Protein AF-A0A9Q9F1W9-F1 (afdb_monomer_lite)

pLDDT: mean 87.45, std 9.89, range [41.84, 97.69]

Structure (mmCIF, N/CA/C/O backbone):
data_AF-A0A9Q9F1W9-F1
#
_entry.id   AF-A0A9Q9F1W9-F1
#
loop_
_atom_site.group_PDB
_atom_site.id
_atom_site.type_symbol
_atom_site.label_atom_id
_atom_site.label_alt_id
_atom_site.label_comp_id
_atom_site.label_asym_id
_atom_site.label_entity_id
_atom_site.label_seq_id
_atom_site.pdbx_PDB_ins_code
_atom_site.Cartn_x
_atom_site.Cartn_y
_atom_site.Cartn_z
_atom_site.occupancy
_atom_site.B_iso_or_equiv
_atom_site.auth_seq_id
_atom_site.auth_comp_id
_atom_site.auth_asym_id
_atom_site.auth_atom_id
_atom_site.pdbx_PDB_model_num
ATOM 1 N N . MET A 1 1 ? -22.720 -11.504 -2.996 1.00 41.84 1 MET A N 1
ATOM 2 C CA . MET A 1 1 ? -22.151 -10.804 -4.164 1.00 41.84 1 MET A CA 1
ATOM 3 C C . MET A 1 1 ? -20.755 -10.350 -3.766 1.00 41.84 1 MET A C 1
ATOM 5 O O . MET A 1 1 ? -20.638 -9.510 -2.889 1.00 41.84 1 MET A O 1
ATOM 9 N N . ILE A 1 2 ? -19.710 -10.974 -4.303 1.00 46.78 2 ILE A N 1
ATOM 10 C CA . ILE A 1 2 ? -18.303 -10.770 -3.903 1.00 46.78 2 ILE A CA 1
ATOM 11 C C . ILE A 1 2 ? -17.658 -9.575 -4.656 1.00 46.78 2 ILE A C 1
ATOM 13 O O . ILE A 1 2 ? -16.457 -9.377 -4.657 1.00 46.78 2 ILE A O 1
ATOM 17 N N . HIS A 1 3 ? -18.490 -8.703 -5.235 1.00 52.44 3 HIS A N 1
ATOM 18 C CA . HIS A 1 3 ? -18.078 -7.570 -6.077 1.00 52.44 3 HIS A CA 1
ATOM 19 C C . HIS A 1 3 ? -18.503 -6.200 -5.511 1.00 52.44 3 HIS A C 1
ATOM 21 O O . HIS A 1 3 ? -18.683 -5.252 -6.262 1.00 52.44 3 HIS A O 1
ATOM 27 N N . GLN A 1 4 ? -18.735 -6.088 -4.197 1.00 61.81 4 GLN A N 1
ATOM 28 C CA . GLN A 1 4 ? -19.208 -4.844 -3.553 1.00 61.81 4 GLN A CA 1
ATOM 29 C C . GLN A 1 4 ? -18.162 -4.178 -2.647 1.00 61.81 4 GLN A C 1
ATOM 31 O O . GLN A 1 4 ? -18.499 -3.324 -1.826 1.00 61.81 4 GLN A O 1
ATOM 36 N N . PHE A 1 5 ? -16.896 -4.582 -2.731 1.00 80.81 5 PHE A N 1
ATOM 37 C CA . PHE A 1 5 ? -15.847 -3.894 -1.992 1.00 80.81 5 PHE A CA 1
ATOM 38 C C . PHE A 1 5 ? -15.370 -2.676 -2.772 1.00 80.81 5 PHE A C 1
ATOM 40 O O . PHE A 1 5 ? -14.563 -2.787 -3.686 1.00 80.81 5 PHE A O 1
ATOM 47 N N . ASP A 1 6 ? -15.880 -1.512 -2.386 1.00 87.69 6 ASP A N 1
ATOM 48 C CA . ASP A 1 6 ? -15.376 -0.238 -2.873 1.00 87.69 6 ASP A CA 1
ATOM 49 C C . ASP A 1 6 ? -14.127 0.159 -2.075 1.00 87.69 6 ASP A C 1
ATOM 51 O O . ASP A 1 6 ? -14.206 0.752 -0.990 1.00 87.69 6 ASP A O 1
ATOM 55 N N . GLY A 1 7 ? -12.964 -0.239 -2.594 1.00 90.62 7 GLY A N 1
ATOM 56 C CA . GLY A 1 7 ? -11.677 0.036 -1.965 1.00 90.62 7 GLY A CA 1
ATOM 57 C C . GLY A 1 7 ? -11.395 1.537 -1.839 1.00 90.62 7 GLY A C 1
ATOM 58 O O . GLY A 1 7 ? -10.948 1.994 -0.789 1.00 90.62 7 GLY A O 1
ATOM 59 N N . TYR A 1 8 ? -11.716 2.330 -2.863 1.00 91.75 8 TYR A N 1
ATOM 60 C CA . TYR A 1 8 ? -11.424 3.765 -2.875 1.00 91.75 8 TYR A CA 1
ATOM 61 C C . TYR A 1 8 ? -12.258 4.546 -1.856 1.00 91.75 8 TYR A C 1
ATOM 63 O O . TYR A 1 8 ? -11.710 5.373 -1.116 1.00 91.75 8 TYR A O 1
ATOM 71 N N . ASN A 1 9 ? -13.563 4.270 -1.773 1.00 93.56 9 ASN A N 1
ATOM 72 C CA . ASN A 1 9 ? -14.429 4.923 -0.793 1.00 93.56 9 ASN A CA 1
ATOM 73 C C . ASN A 1 9 ? -14.064 4.505 0.635 1.00 93.56 9 ASN A C 1
ATOM 75 O O . ASN A 1 9 ? -13.871 5.373 1.486 1.00 93.56 9 ASN A O 1
ATOM 79 N N . THR A 1 10 ? -13.850 3.207 0.880 1.00 94.50 10 THR A N 1
ATOM 80 C CA . THR A 1 10 ? -13.462 2.715 2.216 1.00 94.50 10 THR A CA 1
ATOM 81 C C . THR A 1 10 ? -12.144 3.345 2.681 1.00 94.50 10 THR A C 1
ATOM 83 O O . THR A 1 10 ? -12.015 3.776 3.824 1.00 94.50 10 THR A O 1
ATOM 86 N N . LEU A 1 11 ? -11.155 3.461 1.792 1.00 95.06 11 LEU A N 1
ATOM 87 C CA . LEU A 1 11 ? -9.865 4.063 2.128 1.00 95.06 11 LEU A CA 1
ATOM 88 C C . LEU A 1 11 ? -9.965 5.578 2.365 1.00 95.06 11 LEU A C 1
ATOM 90 O O . LEU A 1 11 ? -9.267 6.131 3.217 1.00 95.06 11 LEU A O 1
ATOM 94 N N . THR A 1 12 ? -10.865 6.254 1.649 1.00 95.06 12 THR A N 1
ATOM 95 C CA . THR A 1 12 ? -11.184 7.668 1.883 1.00 95.06 12 THR A CA 1
ATOM 96 C C . THR A 1 12 ? -11.806 7.875 3.263 1.00 95.06 12 THR A C 1
ATOM 98 O O . THR A 1 12 ? -11.433 8.814 3.969 1.00 95.06 12 THR A O 1
ATOM 101 N N . GLU A 1 13 ? -12.705 6.987 3.690 1.00 96.06 13 GLU A N 1
ATOM 102 C CA . GLU A 1 13 ? -13.274 7.001 5.041 1.00 96.06 13 GLU A CA 1
ATOM 103 C C . GLU A 1 13 ? -12.194 6.797 6.111 1.00 96.06 13 GLU A C 1
ATOM 105 O O . GLU A 1 13 ? -12.111 7.604 7.039 1.00 96.06 13 GLU A O 1
ATOM 110 N N . ILE A 1 14 ? -11.303 5.816 5.927 1.00 96.88 14 ILE A N 1
ATOM 111 C CA . ILE A 1 14 ? -10.162 5.557 6.823 1.00 96.88 14 ILE A CA 1
ATOM 112 C C . ILE A 1 14 ? -9.272 6.801 6.958 1.00 96.88 14 ILE A C 1
ATOM 114 O O . ILE A 1 14 ? -8.988 7.245 8.072 1.00 96.88 14 ILE A O 1
ATOM 118 N N . ARG A 1 15 ? -8.878 7.425 5.838 1.00 95.69 15 ARG A N 1
ATOM 119 C CA . ARG A 1 15 ? -8.095 8.677 5.845 1.00 95.69 15 ARG A CA 1
ATOM 120 C C . ARG A 1 15 ? -8.812 9.797 6.596 1.00 95.69 15 ARG A C 1
ATOM 122 O O . ARG A 1 15 ? -8.185 10.550 7.339 1.00 95.69 15 ARG A O 1
ATOM 129 N N . ASN A 1 16 ? -10.118 9.943 6.385 1.00 96.00 16 ASN A N 1
ATOM 130 C CA . ASN A 1 16 ? -10.908 10.972 7.054 1.00 96.00 16 ASN A CA 1
ATOM 131 C C . ASN A 1 16 ? -11.002 10.717 8.562 1.00 96.00 16 ASN A C 1
ATOM 133 O O . ASN A 1 16 ? -10.928 11.666 9.342 1.00 96.00 16 ASN A O 1
ATOM 137 N N . ASN A 1 17 ? -11.134 9.459 8.981 1.00 95.12 17 ASN A N 1
ATOM 138 C CA . ASN A 1 17 ? -11.136 9.075 10.389 1.00 95.12 17 ASN A CA 1
ATOM 139 C C . ASN A 1 17 ? -9.775 9.335 11.040 1.00 95.12 17 ASN A C 1
ATOM 141 O O . ASN A 1 17 ? -9.732 9.984 12.084 1.00 95.12 17 ASN A O 1
ATOM 145 N N . TYR A 1 18 ? -8.676 8.961 10.379 1.00 96.19 18 TYR A N 1
ATOM 146 C CA . TYR A 1 18 ? -7.319 9.309 10.807 1.00 96.19 18 TYR A CA 1
ATOM 147 C C . TYR A 1 18 ? -7.158 10.819 11.043 1.00 96.19 18 TYR A C 1
ATOM 149 O O . TYR A 1 18 ? -6.788 11.237 12.139 1.00 96.19 18 TYR A O 1
ATOM 157 N N . LYS A 1 19 ? -7.533 11.655 10.064 1.00 95.75 19 LYS A N 1
ATOM 158 C CA . LYS A 1 19 ? -7.430 13.122 10.179 1.00 95.75 19 LYS A CA 1
ATOM 159 C C . LYS A 1 19 ? -8.258 13.695 11.329 1.00 95.75 19 LYS A C 1
ATOM 161 O O . LYS A 1 19 ? -7.828 14.643 11.980 1.00 95.75 19 LYS A O 1
ATOM 166 N N . LYS A 1 20 ? -9.448 13.144 11.592 1.00 95.31 20 LYS A N 1
ATOM 167 C CA . LYS A 1 20 ? -10.278 13.561 12.735 1.00 95.31 20 LYS A CA 1
ATOM 168 C C . LYS A 1 20 ? -9.592 13.235 14.061 1.00 95.31 20 LYS A C 1
ATOM 170 O O . LYS A 1 20 ? -9.582 14.084 14.948 1.00 95.31 20 LYS A O 1
ATOM 175 N N . ILE A 1 21 ? -9.022 12.034 14.188 1.00 94.69 21 ILE A N 1
ATOM 176 C CA . ILE A 1 21 ? -8.295 11.604 15.391 1.00 94.69 21 ILE A CA 1
ATOM 177 C C . ILE A 1 21 ? -7.082 12.507 15.618 1.00 94.69 21 ILE A C 1
ATOM 179 O O . ILE A 1 21 ? -6.944 13.069 16.701 1.00 94.69 21 ILE A O 1
ATOM 183 N N . GLU A 1 22 ? -6.265 12.714 14.584 1.00 94.56 22 GLU A N 1
ATOM 184 C CA . GLU A 1 22 ? -5.095 13.597 14.618 1.00 94.56 22 GLU A CA 1
ATOM 185 C C . GLU A 1 22 ? -5.472 15.024 15.037 1.00 94.56 22 GLU A C 1
ATOM 187 O O . GLU A 1 22 ? -4.863 15.591 15.944 1.00 94.56 22 GLU A O 1
ATOM 192 N N . TYR A 1 23 ? -6.517 15.595 14.431 1.00 94.38 23 TYR A N 1
ATOM 193 C CA . TYR A 1 23 ? -6.980 16.942 14.756 1.00 94.38 23 TYR A CA 1
ATOM 194 C C . TYR A 1 23 ? -7.418 17.069 16.220 1.00 94.38 23 TYR A C 1
ATOM 196 O O . TYR A 1 23 ? -7.028 18.015 16.907 1.00 94.38 23 TYR A O 1
ATOM 204 N N . VAL A 1 24 ? -8.211 16.114 16.714 1.00 92.75 24 VAL A N 1
ATOM 205 C CA . VAL A 1 24 ? -8.689 16.112 18.103 1.00 92.75 24 VAL A CA 1
ATOM 206 C C . VAL A 1 24 ? -7.529 15.922 19.081 1.00 92.75 24 VAL A C 1
ATOM 208 O O . VAL A 1 24 ? -7.455 16.644 20.075 1.00 92.75 24 VAL A O 1
ATOM 211 N N . ALA A 1 25 ? -6.604 15.004 18.791 1.00 91.44 25 ALA A N 1
ATOM 212 C CA . ALA A 1 25 ? -5.430 14.750 19.620 1.00 91.44 25 ALA A CA 1
ATOM 213 C C . ALA A 1 25 ? -4.527 15.988 19.729 1.00 91.44 25 ALA A C 1
ATOM 215 O O . ALA A 1 25 ? -4.182 16.400 20.839 1.00 91.44 25 ALA A O 1
ATOM 216 N N . ASN A 1 26 ? -4.220 16.631 18.599 1.00 92.38 26 ASN A N 1
ATOM 217 C CA . ASN A 1 26 ? -3.414 17.852 18.568 1.00 92.38 26 ASN A CA 1
ATOM 218 C C . ASN A 1 26 ? -4.134 19.011 19.276 1.00 92.38 26 ASN A C 1
ATOM 220 O O . ASN A 1 26 ? -3.548 19.680 20.122 1.00 92.38 26 ASN A O 1
ATOM 224 N N . SER A 1 27 ? -5.437 19.195 19.029 1.00 93.56 27 SER A N 1
ATOM 225 C CA . SER A 1 27 ? -6.229 20.237 19.696 1.00 93.56 27 SER A CA 1
ATOM 226 C C . SER A 1 27 ? -6.227 20.082 21.221 1.00 93.56 27 SER A C 1
ATOM 228 O O . SER A 1 27 ? -6.089 21.080 21.933 1.00 93.56 27 SER A O 1
ATOM 230 N N . LEU A 1 28 ? -6.350 18.848 21.725 1.00 91.75 28 LEU A N 1
ATOM 231 C CA . LEU A 1 28 ? -6.300 18.537 23.156 1.00 91.75 28 LEU A CA 1
ATOM 232 C C . LEU A 1 28 ? -4.931 18.825 23.779 1.00 91.75 28 LEU A C 1
ATOM 234 O O . LEU A 1 28 ? -4.874 19.256 24.933 1.00 91.75 28 LEU A O 1
ATOM 238 N N . ALA A 1 29 ? -3.848 18.598 23.032 1.00 89.38 29 ALA A N 1
ATOM 239 C CA . ALA A 1 29 ? -2.496 18.928 23.467 1.00 89.38 29 ALA A CA 1
ATOM 240 C C . ALA A 1 29 ? -2.280 20.450 23.523 1.00 89.38 29 ALA A C 1
ATOM 242 O O . ALA A 1 29 ? -1.812 20.962 24.541 1.00 89.38 29 ALA A O 1
ATOM 243 N N . ASP A 1 30 ? -2.692 21.166 22.475 1.00 94.06 30 ASP A N 1
ATOM 244 C CA . ASP A 1 30 ? -2.453 22.605 22.322 1.00 94.06 30 ASP A CA 1
ATOM 245 C C . ASP A 1 30 ? -3.327 23.465 23.250 1.00 94.06 30 ASP A C 1
ATOM 247 O O . ASP A 1 30 ? -2.890 24.507 23.732 1.00 94.06 30 ASP A O 1
ATOM 251 N N . ASN A 1 31 ? -4.554 23.019 23.547 1.00 93.69 31 ASN A N 1
ATOM 252 C CA . ASN A 1 31 ? -5.553 23.779 24.316 1.00 93.69 31 ASN A CA 1
ATOM 253 C C . ASN A 1 31 ? -5.917 23.084 25.641 1.00 93.69 31 ASN A C 1
ATOM 255 O O . ASN A 1 31 ? -7.071 23.072 26.083 1.00 93.69 31 ASN A O 1
ATOM 259 N N . ALA A 1 32 ? -4.937 22.435 26.279 1.00 91.88 32 ALA A N 1
ATOM 260 C CA . ALA A 1 32 ? -5.170 21.577 27.442 1.00 91.88 32 ALA A CA 1
ATOM 261 C C . ALA A 1 32 ? -5.887 22.292 28.605 1.00 91.88 32 ALA A C 1
ATOM 263 O O . ALA A 1 32 ? -6.636 21.665 29.357 1.00 91.88 32 ALA A O 1
ATOM 264 N N . THR A 1 33 ? -5.677 23.599 28.778 1.00 94.50 33 THR A N 1
ATOM 265 C CA . THR A 1 33 ? -6.311 24.386 29.849 1.00 94.50 33 THR A CA 1
ATOM 266 C C . THR A 1 33 ? -7.812 24.547 29.614 1.00 94.50 33 THR A C 1
ATOM 268 O O . THR A 1 33 ? -8.609 24.347 30.532 1.00 94.50 33 THR A O 1
ATOM 271 N N . GLU A 1 34 ? -8.204 24.880 28.390 1.00 95.19 34 GLU A N 1
ATOM 272 C CA . GLU A 1 34 ? -9.584 25.063 27.948 1.00 95.19 34 GLU A CA 1
ATOM 273 C C . GLU A 1 34 ? -10.353 23.748 28.059 1.00 95.19 34 GLU A C 1
ATOM 275 O O . GLU A 1 34 ? -11.429 23.706 28.662 1.00 95.19 34 GLU A O 1
ATOM 280 N N . TYR A 1 35 ? -9.766 22.652 27.574 1.00 93.81 35 TYR A N 1
ATOM 281 C CA . TYR A 1 35 ? -10.384 21.337 27.692 1.00 93.81 35 TYR A CA 1
ATOM 282 C C . TYR A 1 35 ? -10.517 20.894 29.151 1.00 93.81 35 TYR A C 1
ATOM 284 O O . TYR A 1 35 ? -11.588 20.435 29.538 1.00 93.81 35 TYR A O 1
ATOM 292 N N . ARG A 1 36 ? -9.508 21.089 30.013 1.00 93.88 36 ARG A N 1
ATOM 293 C CA . ARG A 1 36 ? -9.650 20.778 31.452 1.00 93.88 36 ARG A CA 1
ATOM 294 C C . ARG A 1 36 ? -10.805 21.544 32.098 1.00 93.88 36 ARG A C 1
ATOM 296 O O . ARG A 1 36 ? -11.564 20.956 32.865 1.00 93.88 36 ARG A O 1
ATOM 303 N N . LYS A 1 37 ? -10.979 22.831 31.771 1.00 96.19 37 LYS A N 1
ATOM 304 C CA . LYS A 1 37 ? -12.123 23.630 32.250 1.00 96.19 37 LYS A CA 1
ATOM 305 C C . LYS A 1 37 ? -13.454 23.048 31.768 1.00 96.19 37 LYS A C 1
ATOM 307 O O . LYS A 1 37 ? -14.382 22.922 32.567 1.00 96.19 37 LYS A O 1
ATOM 312 N N . PHE A 1 38 ? -13.542 22.667 30.493 1.00 95.38 38 PHE A N 1
ATOM 313 C CA . PHE A 1 38 ? -14.728 22.024 29.928 1.00 95.38 38 PHE A CA 1
ATOM 314 C C . PHE A 1 38 ? -15.062 20.706 30.643 1.00 95.38 38 PHE A C 1
ATOM 316 O O . PHE A 1 38 ? -16.174 20.560 31.146 1.00 95.38 38 PHE A O 1
ATOM 323 N N . TYR A 1 39 ? -14.092 19.794 30.768 1.00 95.31 39 TYR A N 1
ATOM 324 C CA . TYR A 1 39 ? -14.269 18.501 31.440 1.00 95.31 39 TYR A CA 1
ATOM 325 C C . TYR A 1 39 ? -14.708 18.676 32.905 1.00 95.31 39 TYR A C 1
ATOM 327 O O . TYR A 1 39 ? -15.691 18.065 33.327 1.00 95.31 39 TYR A O 1
ATOM 335 N N . ASN A 1 40 ? -14.096 19.612 33.642 1.00 94.56 40 ASN A N 1
ATOM 336 C CA . ASN A 1 40 ? -14.527 19.959 35.000 1.00 94.56 40 ASN A CA 1
ATOM 337 C C . ASN A 1 40 ? -15.976 20.474 35.047 1.00 94.56 40 ASN A C 1
ATOM 339 O O . ASN A 1 40 ? -16.727 20.117 35.954 1.00 94.56 40 ASN A O 1
ATOM 343 N N . THR A 1 41 ? -16.390 21.285 34.067 1.00 96.94 41 THR A N 1
ATOM 344 C CA . THR A 1 41 ? -17.754 21.842 33.990 1.00 96.94 41 THR A CA 1
ATOM 345 C C . THR A 1 41 ? -18.802 20.740 33.830 1.00 96.94 41 THR A C 1
ATOM 347 O O . THR A 1 41 ? -19.858 20.794 34.459 1.00 96.94 41 THR A O 1
ATOM 350 N N . ILE A 1 42 ? -18.495 19.705 33.044 1.00 96.06 42 ILE A N 1
ATOM 351 C CA . ILE A 1 42 ? -19.369 18.538 32.848 1.00 96.06 42 ILE A CA 1
ATOM 352 C C . ILE A 1 42 ? -19.140 17.424 33.885 1.00 96.06 42 ILE A C 1
ATOM 354 O O . ILE A 1 42 ? -19.698 16.339 33.741 1.00 96.06 42 ILE A O 1
ATOM 358 N N . LYS A 1 43 ? -18.361 17.691 34.945 1.00 95.69 43 LYS A N 1
ATOM 359 C CA . LYS A 1 43 ? -18.043 16.756 36.041 1.00 95.69 43 LYS A CA 1
ATOM 360 C C . LYS A 1 43 ? -17.358 15.461 35.578 1.00 95.69 43 LYS A C 1
ATOM 362 O O . LYS A 1 43 ? -17.604 14.396 36.140 1.00 95.69 43 LYS A O 1
ATOM 367 N N . LEU A 1 44 ? -16.496 15.559 34.569 1.00 94.12 44 LEU A N 1
ATOM 368 C CA . LEU A 1 44 ? -15.663 14.463 34.076 1.00 94.12 44 LEU A CA 1
ATOM 369 C C . LEU A 1 44 ? -14.180 14.765 34.306 1.00 94.12 44 LEU A C 1
ATOM 371 O O . LEU A 1 44 ? -13.753 15.916 34.239 1.00 94.12 44 LEU A O 1
ATOM 375 N N . ASP A 1 45 ? -13.386 13.723 34.545 1.00 92.88 45 ASP A N 1
ATOM 376 C CA . ASP A 1 45 ? -11.933 13.861 34.635 1.00 92.88 45 ASP A CA 1
ATOM 377 C C . ASP A 1 45 ? -11.323 14.049 33.239 1.00 92.88 45 ASP A C 1
ATOM 379 O O . ASP A 1 45 ? -11.711 13.382 32.278 1.00 92.88 45 ASP A O 1
ATOM 383 N N . PHE A 1 46 ? -10.340 14.944 33.117 1.00 90.44 46 PHE A N 1
ATOM 384 C CA . PHE A 1 46 ? -9.679 15.214 31.839 1.00 90.44 46 PHE A CA 1
ATOM 385 C C . PHE A 1 46 ? -8.994 13.972 31.244 1.00 90.44 46 PHE A C 1
ATOM 387 O O . PHE A 1 46 ? -8.871 13.881 30.024 1.00 90.44 46 PHE A O 1
ATOM 394 N N . SER A 1 47 ? -8.582 12.993 32.056 1.00 90.19 47 SER A N 1
ATOM 395 C CA . SER A 1 47 ? -8.014 11.721 31.580 1.00 90.19 47 SER A CA 1
ATOM 396 C C . SER A 1 47 ? -8.953 10.944 30.654 1.00 90.19 47 SER A C 1
ATOM 398 O O . SER A 1 47 ? -8.460 10.266 29.752 1.00 90.19 47 SER A O 1
ATOM 400 N N . ILE A 1 48 ? -10.275 11.127 30.770 1.00 91.00 48 ILE A N 1
ATOM 401 C CA . ILE A 1 48 ? -11.267 10.519 29.870 1.00 91.00 48 ILE A CA 1
ATOM 402 C C . ILE A 1 48 ? -11.014 10.929 28.414 1.00 91.00 48 ILE A C 1
ATOM 404 O O . ILE A 1 48 ? -11.206 10.122 27.508 1.00 91.00 48 ILE A O 1
ATOM 408 N N . SER A 1 49 ? -10.510 12.143 28.164 1.00 89.19 49 SER A N 1
ATOM 409 C CA . SER A 1 49 ? -10.159 12.579 26.805 1.00 89.19 49 SER A CA 1
ATOM 410 C C . SER A 1 49 ? -9.117 11.669 26.143 1.00 89.19 49 SER A C 1
ATOM 412 O O . SER A 1 49 ? -9.247 11.339 24.965 1.00 89.19 49 SER A O 1
ATOM 414 N N . LYS A 1 50 ? -8.129 11.195 26.913 1.00 85.75 50 LYS A N 1
ATOM 415 C CA . LYS A 1 50 ? -7.107 10.259 26.429 1.00 85.75 50 LYS A CA 1
ATOM 416 C C . LYS A 1 50 ? -7.705 8.888 26.144 1.00 85.75 50 LYS A C 1
ATOM 418 O O . LYS A 1 50 ? -7.383 8.287 25.127 1.00 85.75 50 LYS A O 1
ATOM 423 N N . GLU A 1 51 ? -8.604 8.408 27.002 1.00 87.75 51 GLU A N 1
ATOM 424 C CA . GLU A 1 51 ? -9.302 7.138 26.772 1.00 87.75 51 GLU A CA 1
ATOM 425 C C . GLU A 1 51 ? -10.157 7.169 25.500 1.00 87.75 51 GLU A C 1
ATOM 427 O O . GLU A 1 51 ? -10.199 6.189 24.757 1.00 87.75 51 GLU A O 1
ATOM 432 N N . VAL A 1 52 ? -10.832 8.292 25.237 1.00 90.19 52 VAL A N 1
ATOM 433 C CA . VAL A 1 52 ? -11.636 8.488 24.023 1.00 90.19 52 VAL A CA 1
ATOM 434 C C . VAL A 1 52 ? -10.751 8.474 22.776 1.00 90.19 52 VAL A C 1
ATOM 436 O O . VAL A 1 52 ? -11.094 7.784 21.817 1.00 90.19 52 VAL A O 1
ATOM 439 N N . ILE A 1 53 ? -9.603 9.166 22.798 1.00 89.69 53 ILE A N 1
ATOM 440 C CA . ILE A 1 53 ? -8.629 9.118 21.695 1.00 89.69 53 ILE A CA 1
ATOM 441 C C . ILE A 1 53 ? -8.149 7.684 21.476 1.00 89.69 53 ILE A C 1
ATOM 443 O O . ILE A 1 53 ? -8.247 7.187 20.360 1.00 89.69 53 ILE A O 1
ATOM 447 N N . HIS A 1 54 ? -7.713 6.988 22.528 1.00 87.12 54 HIS A N 1
ATOM 448 C CA . HIS A 1 54 ? -7.242 5.607 22.403 1.00 87.12 54 HIS A CA 1
ATOM 449 C C . HIS A 1 54 ? -8.307 4.671 21.823 1.00 87.12 54 HIS A C 1
ATOM 451 O O . HIS A 1 54 ? -8.008 3.834 20.977 1.00 87.12 54 HIS A O 1
ATOM 457 N N . LYS A 1 55 ? -9.577 4.829 22.214 1.00 89.31 55 LYS A N 1
ATOM 458 C CA . LYS A 1 55 ? -10.683 4.073 21.604 1.00 89.31 55 LYS A CA 1
ATOM 459 C C . LYS A 1 55 ? -10.851 4.374 20.116 1.00 89.31 55 LYS A C 1
ATOM 461 O O . LYS A 1 55 ? -11.144 3.458 19.350 1.00 89.31 55 LYS A O 1
ATOM 466 N N . ALA A 1 56 ? -10.662 5.624 19.705 1.00 91.69 56 ALA A N 1
ATOM 467 C CA . ALA A 1 56 ? -10.712 5.997 18.299 1.00 91.69 56 ALA A CA 1
ATOM 468 C C . ALA A 1 56 ? -9.521 5.420 17.510 1.00 91.69 56 ALA A C 1
ATOM 470 O O . ALA A 1 56 ? -9.722 4.894 16.417 1.00 91.69 56 ALA A O 1
ATOM 471 N N . GLU A 1 57 ? -8.313 5.420 18.084 1.00 89.94 57 GLU A N 1
ATOM 472 C CA . GLU A 1 57 ? -7.137 4.747 17.509 1.00 89.94 57 GLU A CA 1
ATOM 473 C C . GLU A 1 57 ? -7.387 3.246 17.307 1.00 89.94 57 GLU A C 1
ATOM 475 O O . GLU A 1 57 ? -7.064 2.699 16.255 1.00 89.94 57 GLU A O 1
ATOM 480 N N . TYR A 1 58 ? -8.037 2.576 18.266 1.00 87.25 58 TYR A N 1
ATOM 481 C CA . TYR A 1 58 ? -8.421 1.169 18.113 1.00 87.25 58 TYR A CA 1
ATOM 482 C C . TYR A 1 58 ? -9.416 0.937 16.984 1.00 87.25 58 TYR A C 1
ATOM 484 O O . TYR A 1 58 ? -9.291 -0.048 16.255 1.00 87.25 58 TYR A O 1
ATOM 492 N N . SER A 1 59 ? -10.400 1.825 16.830 1.00 92.00 59 SER A N 1
ATOM 493 C CA . SER A 1 59 ? -11.317 1.753 15.690 1.00 92.00 59 SER A CA 1
ATOM 494 C C . SER A 1 59 ? -10.534 1.826 14.383 1.00 92.00 59 SER A C 1
ATOM 496 O O . SER A 1 59 ? -10.709 0.971 13.518 1.00 92.00 59 SER A O 1
ATOM 498 N N . LEU A 1 60 ? -9.589 2.766 14.285 1.00 93.69 60 LEU A N 1
ATOM 499 C CA . LEU A 1 60 ? -8.755 2.940 13.100 1.00 93.69 60 LEU A CA 1
ATOM 500 C C . LEU A 1 60 ? -7.883 1.704 12.808 1.00 93.69 60 LEU A C 1
ATOM 502 O O . LEU A 1 60 ? -7.793 1.281 11.657 1.00 93.69 60 LEU A O 1
ATOM 506 N N . LEU A 1 61 ? -7.304 1.066 13.833 1.00 92.62 61 LEU A N 1
ATOM 507 C CA . LEU A 1 61 ? -6.583 -0.210 13.698 1.00 92.62 61 LEU A CA 1
ATOM 508 C C . LEU A 1 61 ? -7.438 -1.292 13.047 1.00 92.62 61 LEU A C 1
ATOM 510 O O . LEU A 1 61 ? -6.998 -1.989 12.127 1.00 92.62 61 LEU A O 1
ATOM 514 N N . ILE A 1 62 ? -8.660 -1.448 13.554 1.00 92.38 62 ILE A N 1
ATOM 515 C CA . ILE A 1 62 ? -9.604 -2.448 13.067 1.00 92.38 62 ILE A CA 1
ATOM 516 C C . ILE A 1 62 ? -10.015 -2.115 11.634 1.00 92.38 62 ILE A C 1
ATOM 518 O O . ILE A 1 62 ? -10.040 -3.021 10.801 1.00 92.38 62 ILE A O 1
ATOM 522 N N . GLU A 1 63 ? -10.291 -0.847 11.330 1.00 95.06 63 GLU A N 1
ATOM 523 C CA . GLU A 1 63 ? -10.645 -0.375 9.990 1.00 95.06 63 GLU A CA 1
ATOM 524 C C . GLU A 1 63 ? -9.531 -0.677 8.976 1.00 95.06 63 GLU A C 1
ATOM 526 O O . GLU A 1 63 ? -9.787 -1.349 7.975 1.00 95.06 63 GLU A O 1
ATOM 531 N N . CYS A 1 64 ? -8.284 -0.287 9.266 1.00 95.81 64 CYS A N 1
ATOM 532 C CA . CYS A 1 64 ? -7.129 -0.534 8.400 1.00 95.81 64 CYS A CA 1
ATOM 533 C C . CYS A 1 64 ? -6.864 -2.031 8.171 1.00 95.81 64 CYS A C 1
ATOM 535 O O . CYS A 1 64 ? -6.657 -2.465 7.035 1.00 95.81 64 CYS A O 1
ATOM 537 N N . TYR A 1 65 ? -6.896 -2.845 9.232 1.00 94.94 65 TYR A N 1
ATOM 538 C CA . TYR A 1 65 ? -6.716 -4.295 9.108 1.00 94.94 65 TYR A CA 1
ATOM 539 C C . TYR A 1 65 ? -7.840 -4.937 8.287 1.00 94.94 65 TYR A C 1
ATOM 541 O O . TYR A 1 65 ? -7.586 -5.736 7.385 1.00 94.94 65 TYR A O 1
ATOM 549 N N . THR A 1 66 ? -9.091 -4.581 8.589 1.00 94.69 66 THR A N 1
ATOM 550 C CA . THR A 1 66 ? -10.271 -5.126 7.904 1.00 94.69 66 THR A CA 1
ATOM 551 C C . THR A 1 66 ? -10.262 -4.742 6.431 1.00 94.69 66 THR A C 1
ATOM 553 O O . THR A 1 66 ? -10.609 -5.562 5.583 1.00 94.69 66 THR A O 1
ATOM 556 N N . PHE A 1 67 ? -9.828 -3.523 6.111 1.00 96.94 67 PHE A N 1
ATOM 557 C CA . PHE A 1 67 ? -9.620 -3.085 4.739 1.00 96.94 67 PHE A CA 1
ATOM 558 C C . PHE A 1 67 ? -8.608 -3.974 4.010 1.00 96.94 67 PHE A C 1
ATOM 560 O O . PHE A 1 67 ? -8.933 -4.489 2.944 1.00 96.94 67 PHE A O 1
ATOM 567 N N . ALA A 1 68 ? -7.430 -4.218 4.594 1.00 97.44 68 ALA A N 1
ATOM 568 C CA . ALA A 1 68 ? -6.413 -5.079 3.988 1.00 97.44 68 ALA A CA 1
ATOM 569 C C . ALA A 1 68 ? -6.926 -6.512 3.748 1.00 97.44 68 ALA A C 1
ATOM 571 O O . ALA A 1 68 ? -6.727 -7.076 2.672 1.00 97.44 68 ALA A O 1
ATOM 572 N N . GLU A 1 69 ? -7.626 -7.091 4.731 1.00 95.62 69 GLU A N 1
ATOM 573 C CA . GLU A 1 69 ? -8.197 -8.442 4.628 1.00 95.62 69 GLU A CA 1
ATOM 574 C C . GLU A 1 69 ? -9.242 -8.522 3.520 1.00 95.62 69 GLU A C 1
ATOM 576 O O . GLU A 1 69 ? -9.192 -9.419 2.674 1.00 95.62 69 GLU A O 1
ATOM 581 N N . ARG A 1 70 ? -10.163 -7.555 3.488 1.00 95.25 70 ARG A N 1
ATOM 582 C CA . ARG A 1 70 ? -11.184 -7.472 2.444 1.00 95.25 70 ARG A CA 1
ATOM 583 C C . ARG A 1 70 ? -10.547 -7.258 1.080 1.00 95.25 70 ARG A C 1
ATOM 585 O O . ARG A 1 70 ? -10.969 -7.927 0.145 1.00 95.25 70 ARG A O 1
ATOM 592 N N . LEU A 1 71 ? -9.547 -6.393 0.958 1.00 96.81 71 LEU A N 1
ATOM 593 C CA . LEU A 1 71 ? -8.858 -6.140 -0.302 1.00 96.81 71 LEU A CA 1
ATOM 594 C C . LEU A 1 71 ? -8.262 -7.430 -0.871 1.00 96.81 71 LEU A C 1
ATOM 596 O O . LEU A 1 71 ? -8.666 -7.846 -1.952 1.00 96.81 71 LEU A O 1
ATOM 600 N N . LEU A 1 72 ? -7.397 -8.120 -0.117 1.00 96.50 72 LEU A N 1
ATOM 601 C CA . LEU A 1 72 ? -6.766 -9.356 -0.594 1.00 96.50 72 LEU A CA 1
ATOM 602 C C . LEU A 1 72 ? -7.799 -10.428 -0.944 1.00 96.50 72 LEU A C 1
ATOM 604 O O . LEU A 1 72 ? -7.713 -11.081 -1.979 1.00 96.50 72 LEU A O 1
ATOM 608 N N . LYS A 1 73 ? -8.811 -10.585 -0.089 1.00 95.06 73 LYS A N 1
ATOM 609 C CA . LYS A 1 73 ? -9.886 -11.551 -0.292 1.00 95.06 73 LYS A CA 1
ATOM 610 C C . LYS A 1 73 ? -10.678 -11.284 -1.570 1.00 95.06 73 LYS A C 1
ATOM 612 O O . LYS A 1 73 ? -10.937 -12.222 -2.317 1.00 95.06 73 LYS A O 1
ATOM 617 N N . ASN A 1 74 ? -11.044 -10.030 -1.834 1.00 94.06 74 ASN A N 1
ATOM 618 C CA . ASN A 1 74 ? -11.746 -9.672 -3.066 1.00 94.06 74 ASN A CA 1
ATOM 619 C C . ASN A 1 74 ? -10.850 -9.854 -4.294 1.00 94.06 74 ASN A C 1
ATOM 621 O O . ASN A 1 74 ? -11.336 -10.373 -5.294 1.00 94.06 74 ASN A O 1
ATOM 625 N N . THR A 1 75 ? -9.556 -9.534 -4.202 1.00 95.19 75 THR A N 1
ATOM 626 C CA . THR A 1 75 ? -8.595 -9.798 -5.283 1.00 95.19 75 THR A CA 1
ATOM 627 C C . THR A 1 75 ? -8.516 -11.285 -5.615 1.00 95.19 75 THR A C 1
ATOM 629 O O . THR A 1 75 ? -8.722 -11.660 -6.765 1.00 95.19 75 THR A O 1
ATOM 632 N N . ILE A 1 76 ? -8.329 -12.150 -4.610 1.00 95.00 76 ILE A N 1
ATOM 633 C CA . ILE A 1 76 ? -8.311 -13.613 -4.782 1.00 95.00 76 ILE A CA 1
ATOM 634 C C . ILE A 1 76 ? -9.599 -14.099 -5.450 1.00 95.00 76 ILE A C 1
ATOM 636 O O . ILE A 1 76 ? -9.564 -14.874 -6.404 1.00 95.00 76 ILE A O 1
ATOM 640 N N . TYR A 1 77 ? -10.754 -13.646 -4.960 1.00 93.62 77 TYR A N 1
ATOM 641 C CA . TYR A 1 77 ? -12.032 -14.063 -5.521 1.00 93.62 77 TYR A CA 1
ATOM 642 C C . TYR A 1 77 ? -12.258 -13.571 -6.951 1.00 93.62 77 TYR A C 1
ATOM 644 O O . TYR A 1 77 ? -12.879 -14.293 -7.731 1.00 93.62 77 TYR A O 1
ATOM 652 N N . HIS A 1 78 ? -11.738 -12.394 -7.305 1.00 92.19 78 HIS A N 1
ATOM 653 C CA . HIS A 1 78 ? -11.720 -11.916 -8.684 1.00 92.19 78 HIS A CA 1
ATOM 654 C C . HIS A 1 78 ? -10.857 -12.813 -9.574 1.00 92.19 78 HIS A C 1
ATOM 656 O O . HIS A 1 78 ? -11.337 -13.267 -10.608 1.00 92.19 78 HIS A O 1
ATOM 662 N N . CYS A 1 79 ? -9.630 -13.132 -9.153 1.00 92.06 79 CYS A N 1
ATOM 663 C CA . CYS A 1 79 ? -8.722 -13.996 -9.913 1.00 92.06 79 CYS A CA 1
ATOM 664 C C . CYS A 1 79 ? -9.276 -15.410 -10.124 1.00 92.06 79 CYS A C 1
ATOM 666 O O . CYS A 1 79 ? -9.020 -16.031 -11.150 1.00 92.06 79 CYS A O 1
ATOM 668 N N . LEU A 1 80 ? -10.028 -15.924 -9.151 1.00 91.75 80 LEU A N 1
ATOM 669 C CA . LEU A 1 80 ? -10.615 -17.263 -9.193 1.00 91.75 80 LEU A CA 1
ATOM 670 C C . LEU A 1 80 ? -12.005 -17.310 -9.839 1.00 91.75 80 LEU A C 1
ATOM 672 O O . LEU A 1 80 ? -12.618 -18.378 -9.835 1.00 91.75 80 LEU A O 1
ATOM 676 N N . GLU A 1 81 ? -12.518 -16.175 -10.331 1.00 89.56 81 GLU A N 1
ATOM 677 C CA . GLU A 1 8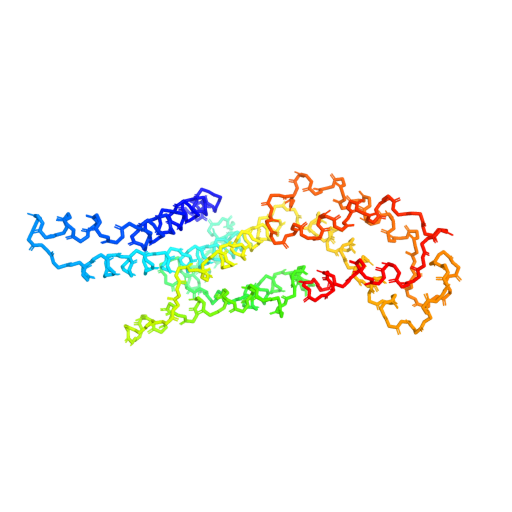1 ? -13.886 -16.041 -10.852 1.00 89.56 81 GLU A CA 1
ATOM 678 C C . GLU A 1 81 ? -14.916 -16.678 -9.903 1.00 89.56 81 GLU A C 1
ATOM 680 O O . GLU A 1 81 ? -15.791 -17.454 -10.298 1.00 89.56 81 GLU A O 1
ATOM 685 N N . TYR A 1 82 ? -14.764 -16.402 -8.605 1.00 88.94 82 TYR A N 1
ATOM 686 C CA . TYR A 1 82 ? -15.487 -17.108 -7.556 1.00 88.94 82 TYR A CA 1
ATOM 687 C C . TYR A 1 82 ? -17.005 -17.014 -7.763 1.00 88.94 82 TYR A C 1
ATOM 689 O O . TYR A 1 82 ? -17.568 -15.922 -7.829 1.00 88.94 82 TYR A O 1
ATOM 697 N N . ASN A 1 83 ? -17.676 -18.170 -7.805 1.00 84.00 83 ASN A N 1
ATOM 698 C CA . ASN A 1 83 ? -19.110 -18.312 -8.090 1.00 84.00 83 ASN A CA 1
ATOM 699 C C . ASN A 1 83 ? -19.573 -17.776 -9.456 1.00 84.00 83 ASN A C 1
ATOM 701 O O . ASN A 1 83 ? -20.778 -17.700 -9.692 1.00 84.00 83 ASN A O 1
ATOM 705 N N . ASN A 1 84 ? -18.640 -17.494 -10.365 1.00 86.81 84 ASN A N 1
ATOM 706 C CA . ASN A 1 84 ? -18.906 -17.076 -11.740 1.00 86.81 84 ASN A CA 1
ATOM 707 C C . ASN A 1 84 ? -18.419 -18.107 -12.775 1.00 86.81 84 ASN A C 1
ATOM 709 O O . ASN A 1 84 ? -18.599 -17.892 -13.968 1.00 86.81 84 ASN A O 1
ATOM 713 N N . SER A 1 85 ? -17.844 -19.240 -12.348 1.00 84.94 85 SER A N 1
ATOM 714 C CA . SER A 1 85 ? -17.469 -20.320 -13.266 1.00 84.94 85 SER A CA 1
ATOM 715 C C . SER A 1 85 ? -18.696 -21.097 -13.749 1.00 84.94 85 SER A C 1
ATOM 717 O O . SER A 1 85 ? -19.530 -21.513 -12.938 1.00 84.94 85 SER A O 1
ATOM 719 N N . ASP A 1 86 ? -18.747 -21.417 -15.044 1.00 88.69 86 ASP A N 1
ATOM 720 C CA . ASP A 1 86 ? -19.749 -22.330 -15.622 1.00 88.69 86 ASP A CA 1
ATOM 721 C C . ASP A 1 86 ? -19.668 -23.749 -15.025 1.00 88.69 86 ASP A C 1
ATOM 723 O O . ASP A 1 86 ? -20.623 -24.533 -15.055 1.00 88.69 86 ASP A O 1
ATOM 727 N N . ASN A 1 87 ? -18.521 -24.109 -14.440 1.00 91.69 87 ASN A N 1
ATOM 728 C CA . ASN A 1 87 ? -18.318 -25.409 -13.829 1.00 91.69 87 ASN A CA 1
ATOM 729 C C . ASN A 1 87 ? -18.756 -25.415 -12.355 1.00 91.69 87 ASN A C 1
ATOM 731 O O . ASN A 1 87 ? -18.009 -25.047 -11.444 1.00 91.69 87 ASN A O 1
ATOM 735 N N . LYS A 1 88 ? -19.942 -25.978 -12.095 1.00 92.31 88 LYS A N 1
ATOM 736 C CA . LYS A 1 88 ? -20.497 -26.138 -10.736 1.00 92.31 88 LYS A CA 1
ATOM 737 C C . LYS A 1 88 ? -19.572 -26.853 -9.739 1.00 92.31 88 LYS A C 1
ATOM 739 O O . LYS A 1 88 ? -19.705 -26.643 -8.534 1.00 92.31 88 LYS A O 1
ATOM 744 N N . TYR A 1 89 ? -18.675 -27.730 -10.198 1.00 93.81 89 TYR A N 1
ATOM 745 C CA . TYR A 1 89 ? -17.743 -28.438 -9.316 1.00 93.81 89 TYR A CA 1
ATOM 746 C C . TYR A 1 89 ? -16.596 -27.534 -8.862 1.00 93.81 89 TYR A C 1
ATOM 748 O O . TYR A 1 89 ? -16.171 -27.653 -7.714 1.00 93.81 89 TYR A O 1
ATOM 756 N N . ILE A 1 90 ? -16.150 -26.605 -9.718 1.00 92.06 90 ILE A N 1
ATOM 757 C CA . ILE A 1 90 ? -15.171 -25.573 -9.351 1.00 92.06 90 ILE A CA 1
ATOM 758 C C . ILE A 1 90 ? -15.777 -24.661 -8.286 1.00 92.06 90 ILE A C 1
ATOM 760 O O . ILE A 1 90 ? -15.183 -24.512 -7.222 1.00 92.06 90 ILE A O 1
ATOM 764 N N . ASN A 1 91 ? -17.000 -24.164 -8.495 1.00 91.44 91 ASN A N 1
ATOM 765 C CA . ASN A 1 91 ? -17.675 -23.313 -7.507 1.00 91.44 91 ASN A CA 1
ATOM 766 C C . ASN A 1 91 ? -17.817 -24.020 -6.148 1.00 91.44 91 ASN A C 1
ATOM 768 O O . ASN A 1 91 ? -17.392 -23.485 -5.129 1.00 91.44 91 ASN A O 1
ATOM 772 N N . ARG A 1 92 ? -18.285 -25.278 -6.123 1.00 93.25 92 ARG A N 1
ATOM 773 C CA . ARG A 1 92 ? -18.363 -26.070 -4.876 1.00 93.25 92 ARG A CA 1
ATOM 774 C C . ARG A 1 92 ? -17.002 -26.295 -4.217 1.00 93.25 92 ARG A C 1
ATOM 776 O O . ARG A 1 92 ? -16.904 -26.332 -2.990 1.00 93.25 92 ARG A O 1
ATOM 783 N N . PHE A 1 93 ? -15.951 -26.501 -5.011 1.00 94.19 93 PHE A N 1
ATOM 784 C CA . PHE A 1 93 ? -14.597 -26.650 -4.488 1.00 94.19 93 PHE A CA 1
ATOM 785 C C . PHE A 1 93 ? -14.119 -25.353 -3.828 1.00 94.19 93 PHE A C 1
ATOM 787 O O . PHE A 1 93 ? -13.632 -25.398 -2.696 1.00 94.19 93 PHE A O 1
ATOM 794 N N . LEU A 1 94 ? -14.313 -24.210 -4.489 1.00 93.19 94 LEU A N 1
ATOM 795 C CA . LEU A 1 94 ? -13.963 -22.892 -3.964 1.00 93.19 94 LEU A CA 1
ATOM 796 C C . LEU A 1 94 ? -14.780 -22.542 -2.714 1.00 93.19 94 LEU A C 1
ATOM 798 O O . LEU A 1 94 ? -14.202 -22.115 -1.719 1.00 93.19 94 LEU A O 1
ATOM 802 N N . GLU A 1 95 ? -16.089 -22.804 -2.699 1.00 92.19 95 GLU A N 1
ATOM 803 C CA . GLU A 1 95 ? -16.952 -22.659 -1.516 1.00 92.19 95 GLU A CA 1
ATOM 804 C C . GLU A 1 95 ? -16.437 -23.446 -0.314 1.00 92.19 95 GLU A C 1
ATOM 806 O O . GLU A 1 95 ? -16.423 -22.935 0.805 1.00 92.19 95 GLU A O 1
ATOM 811 N N . LYS A 1 96 ? -15.949 -24.669 -0.539 1.00 93.25 96 LYS A N 1
ATOM 812 C CA . LYS A 1 96 ? -15.376 -25.493 0.526 1.00 93.25 96 LYS A CA 1
ATOM 813 C C . LYS A 1 96 ? -13.996 -25.007 0.977 1.00 93.25 96 LYS A C 1
ATOM 815 O O . LYS A 1 96 ? -13.659 -25.156 2.150 1.00 93.25 96 LYS A O 1
ATOM 820 N N . LYS A 1 97 ? -13.167 -24.505 0.057 1.00 92.81 97 LYS A N 1
ATOM 821 C CA . LYS A 1 97 ? -11.764 -24.148 0.332 1.00 92.81 97 LYS A CA 1
ATOM 822 C C . LYS A 1 97 ? -11.591 -22.745 0.894 1.00 92.81 97 LYS A C 1
ATOM 824 O O . LYS A 1 97 ? -10.808 -22.570 1.820 1.00 92.81 97 LYS A O 1
ATOM 829 N N . ILE A 1 98 ? -12.315 -21.776 0.350 1.00 92.69 98 ILE A N 1
ATOM 830 C CA . ILE A 1 98 ? -12.208 -20.355 0.688 1.00 92.69 98 ILE A CA 1
ATOM 831 C C . ILE A 1 98 ? -13.604 -19.753 0.921 1.00 92.69 98 ILE A C 1
ATOM 833 O O . ILE A 1 98 ? -14.008 -18.817 0.227 1.00 92.69 98 ILE A O 1
ATOM 837 N N . PRO A 1 99 ? -14.374 -20.275 1.898 1.00 91.38 99 PRO A N 1
ATOM 838 C CA . PRO A 1 99 ? -15.729 -19.807 2.171 1.00 91.38 99 PRO A CA 1
ATOM 839 C C . PRO A 1 99 ? -15.747 -18.313 2.556 1.00 91.38 99 PRO A C 1
ATOM 841 O O . PRO A 1 99 ? -15.002 -17.913 3.458 1.00 91.38 99 PRO A O 1
ATOM 844 N N . PRO A 1 100 ? -16.642 -17.486 1.980 1.00 87.44 100 PRO A N 1
ATOM 845 C CA . PRO A 1 100 ? -16.682 -16.046 2.224 1.00 87.44 100 PRO A CA 1
ATOM 846 C C . PRO A 1 100 ? -16.908 -15.660 3.685 1.00 87.44 100 PRO A C 1
ATOM 848 O O . PRO A 1 100 ? -16.455 -14.598 4.094 1.00 87.44 100 PRO A O 1
ATOM 851 N N . GLY A 1 101 ? -17.553 -16.505 4.492 1.00 86.38 101 GLY A N 1
ATOM 852 C CA . GLY A 1 101 ? -17.762 -16.224 5.916 1.00 86.38 101 GLY A CA 1
ATOM 853 C C . GLY A 1 101 ? -16.505 -16.364 6.781 1.00 86.38 101 GLY A C 1
ATOM 854 O O . GLY A 1 101 ? -16.344 -15.608 7.729 1.00 86.38 101 GLY A O 1
ATOM 855 N N . ASN A 1 102 ? -15.600 -17.293 6.444 1.00 86.38 102 ASN A N 1
ATOM 856 C CA . ASN A 1 102 ? -14.534 -17.730 7.363 1.00 86.38 102 ASN A CA 1
ATOM 857 C C . ASN A 1 102 ? -13.120 -17.606 6.779 1.00 86.38 102 ASN A C 1
ATOM 859 O O . ASN A 1 102 ? -12.138 -17.793 7.494 1.00 86.38 102 ASN A O 1
ATOM 863 N N . PHE A 1 103 ? -12.993 -17.329 5.482 1.00 91.19 103 PHE A N 1
ATOM 864 C CA . PHE A 1 103 ? -11.695 -17.125 4.858 1.00 91.19 103 PHE A CA 1
ATOM 865 C C . PHE A 1 103 ? -11.098 -15.776 5.288 1.00 91.19 103 PHE A C 1
ATOM 867 O O . PHE A 1 103 ? -11.669 -14.729 4.978 1.00 91.19 103 PHE A O 1
ATOM 874 N N . SER A 1 104 ? -9.967 -15.823 5.993 1.00 90.44 104 SER A N 1
ATOM 875 C CA . SER A 1 104 ? -9.205 -14.669 6.488 1.00 90.44 104 SER A CA 1
ATOM 876 C C . SER A 1 104 ? -7.746 -14.841 6.039 1.00 90.44 104 SER A C 1
ATOM 878 O O . SER A 1 104 ? -7.000 -15.615 6.651 1.00 90.44 104 SER A O 1
ATOM 880 N N . PRO A 1 105 ? -7.350 -14.245 4.898 1.00 93.38 105 PRO A N 1
ATOM 881 C CA . PRO A 1 105 ? -5.983 -14.353 4.404 1.00 93.38 105 PRO A CA 1
ATOM 882 C C . PRO A 1 105 ? -5.004 -13.578 5.297 1.00 93.38 105 PRO A C 1
ATOM 884 O O . PRO A 1 105 ? -5.366 -12.616 5.973 1.00 93.38 105 PRO A O 1
ATOM 887 N N . GLN A 1 106 ? -3.732 -13.981 5.289 1.00 94.00 106 GLN A N 1
ATOM 888 C CA . GLN A 1 106 ? -2.682 -13.205 5.948 1.00 94.00 106 GLN A CA 1
ATOM 889 C C . GLN A 1 106 ? -2.340 -11.980 5.106 1.00 94.00 106 GLN A C 1
ATOM 891 O O . GLN A 1 106 ? -2.038 -12.099 3.925 1.00 94.00 106 GLN A O 1
ATOM 896 N N . VAL A 1 107 ? -2.336 -10.816 5.744 1.00 96.38 107 VAL A N 1
ATOM 897 C CA . VAL A 1 107 ? -2.266 -9.515 5.066 1.00 96.38 107 VAL A CA 1
ATOM 898 C C . VAL A 1 107 ? -0.984 -8.747 5.363 1.00 96.38 107 VAL A C 1
ATOM 900 O O . VAL A 1 107 ? -0.944 -7.539 5.215 1.00 96.38 107 VAL A O 1
ATOM 903 N N . THR A 1 108 ? 0.089 -9.410 5.794 1.00 96.94 108 THR A N 1
ATOM 904 C CA . THR A 1 108 ? 1.394 -8.727 5.820 1.00 96.94 108 THR A CA 1
ATOM 905 C C . THR A 1 108 ? 1.841 -8.415 4.395 1.00 96.94 108 THR A C 1
ATOM 907 O O . THR A 1 108 ? 1.460 -9.113 3.451 1.00 96.94 108 THR A O 1
ATOM 910 N N . PHE A 1 109 ? 2.692 -7.405 4.220 1.00 97.19 109 PHE A N 1
ATOM 911 C CA . PHE A 1 109 ? 3.127 -6.951 2.894 1.00 97.19 109 PHE A CA 1
ATOM 912 C C . PHE A 1 109 ? 3.724 -8.095 2.060 1.00 97.19 109 PHE A C 1
ATOM 914 O O . PHE A 1 109 ? 3.409 -8.279 0.885 1.00 97.19 109 PHE A O 1
ATOM 921 N N . LYS A 1 110 ? 4.541 -8.940 2.701 1.00 96.38 110 LYS A N 1
ATOM 922 C CA . LYS A 1 110 ? 5.112 -10.138 2.072 1.00 96.38 110 LYS A CA 1
ATOM 923 C C . LYS A 1 110 ? 4.040 -11.150 1.657 1.00 96.38 110 LYS A C 1
ATOM 925 O O . LYS A 1 110 ? 4.186 -11.781 0.618 1.00 96.38 110 LYS A O 1
ATOM 930 N N . LYS A 1 111 ? 3.002 -11.340 2.474 1.00 96.75 111 LYS A N 1
ATOM 931 C CA . LYS A 1 111 ? 1.947 -12.325 2.207 1.00 96.75 111 LYS A CA 1
ATOM 932 C C . LYS A 1 111 ? 1.040 -11.900 1.062 1.00 96.75 111 LYS A C 1
ATOM 934 O O . LYS A 1 111 ? 0.695 -12.746 0.250 1.00 96.75 111 LYS A O 1
ATOM 939 N N . PHE A 1 112 ? 0.764 -10.604 0.940 1.00 96.88 112 PHE A N 1
ATOM 940 C CA . PHE A 1 112 ? 0.151 -10.037 -0.259 1.00 96.88 112 PHE A CA 1
ATOM 941 C C . PHE A 1 112 ? 0.952 -10.373 -1.525 1.00 96.88 112 PHE A C 1
ATOM 943 O O . PHE A 1 112 ? 0.396 -10.915 -2.475 1.00 96.88 112 PHE A O 1
ATOM 950 N N . GLU A 1 113 ? 2.262 -10.095 -1.527 1.00 96.50 113 GLU A N 1
ATOM 951 C CA . GLU A 1 113 ? 3.132 -10.386 -2.676 1.00 96.50 113 GLU A CA 1
ATOM 952 C C . GLU A 1 113 ? 3.165 -11.888 -3.009 1.00 96.50 113 GLU A C 1
ATOM 954 O O . GLU A 1 113 ? 3.046 -12.255 -4.173 1.00 96.50 113 GLU A O 1
ATOM 959 N N . GLU A 1 114 ? 3.296 -12.757 -1.998 1.00 96.44 114 GLU A N 1
ATOM 960 C CA . GLU A 1 114 ? 3.295 -14.219 -2.165 1.00 96.44 114 GLU A CA 1
ATOM 961 C C . GLU A 1 114 ? 1.977 -14.739 -2.756 1.00 96.44 114 GLU A C 1
ATOM 963 O O . GLU A 1 114 ? 2.002 -15.611 -3.624 1.00 96.44 114 GLU A O 1
ATOM 968 N N . GLU A 1 115 ? 0.840 -14.207 -2.308 1.00 96.38 115 GLU A N 1
ATOM 969 C CA . GLU A 1 115 ? -0.477 -14.617 -2.791 1.00 96.38 115 GLU A CA 1
ATOM 970 C C . GLU A 1 115 ? -0.677 -14.205 -4.254 1.00 96.38 115 GLU A C 1
ATOM 972 O O . GLU A 1 115 ? -1.019 -15.050 -5.076 1.00 96.38 115 GLU A O 1
ATOM 977 N N . LEU A 1 116 ? -0.378 -12.955 -4.623 1.00 96.06 116 LEU A N 1
ATOM 978 C CA . LEU A 1 116 ? -0.472 -12.499 -6.019 1.00 96.06 116 LEU A CA 1
ATOM 979 C C . LEU A 1 116 ? 0.501 -13.255 -6.939 1.00 96.06 116 LEU A C 1
ATOM 981 O O . LEU A 1 116 ? 0.136 -13.646 -8.047 1.00 96.06 116 LEU A O 1
ATOM 985 N N . CYS A 1 117 ? 1.704 -13.556 -6.444 1.00 95.94 117 CYS A N 1
ATOM 986 C CA . CYS A 1 117 ? 2.699 -14.374 -7.139 1.00 95.94 117 CYS A CA 1
ATOM 987 C C . CYS A 1 117 ? 2.219 -15.811 -7.418 1.00 95.94 117 CYS A C 1
ATOM 989 O O . CYS A 1 117 ? 2.647 -16.440 -8.386 1.00 95.94 117 CYS A O 1
ATOM 991 N N . SER A 1 118 ? 1.289 -16.337 -6.612 1.00 95.44 118 SER A N 1
ATOM 992 C CA . SER A 1 118 ? 0.700 -17.659 -6.856 1.00 95.44 118 SER A CA 1
ATOM 993 C C . SER A 1 118 ? -0.198 -17.706 -8.100 1.00 95.44 118 SER A C 1
ATOM 995 O O . SER A 1 118 ? -0.361 -18.779 -8.683 1.00 95.44 118 SER A O 1
ATOM 997 N N . TYR A 1 119 ? -0.725 -16.553 -8.530 1.00 93.69 119 TYR A N 1
ATOM 998 C CA . TYR A 1 119 ? -1.538 -16.409 -9.742 1.00 93.69 119 TYR A CA 1
ATOM 999 C C . TYR A 1 119 ? -0.720 -15.888 -10.933 1.00 93.69 119 TYR A C 1
ATOM 1001 O O . TYR A 1 119 ? -0.999 -16.270 -12.065 1.00 93.69 119 TYR A O 1
ATOM 1009 N N . GLU A 1 120 ? 0.315 -15.077 -10.686 1.00 93.50 120 GLU A N 1
ATOM 1010 C CA . GLU A 1 120 ? 1.237 -14.561 -11.705 1.00 93.50 120 GLU A CA 1
ATOM 1011 C C . GLU A 1 120 ? 2.694 -14.729 -11.249 1.00 93.50 120 GLU A C 1
ATOM 1013 O O . GLU A 1 120 ? 3.181 -14.005 -10.381 1.00 93.50 120 GLU A O 1
ATOM 1018 N N . LYS A 1 121 ? 3.408 -15.691 -11.844 1.00 88.88 121 LYS A N 1
ATOM 1019 C CA . LYS A 1 121 ? 4.674 -16.243 -11.323 1.00 88.88 121 LYS A CA 1
ATOM 1020 C C . LYS A 1 121 ? 5.788 -15.207 -11.130 1.00 88.88 121 LYS A C 1
ATOM 1022 O O . LYS A 1 121 ? 6.645 -15.383 -10.262 1.00 88.88 121 LYS A O 1
ATOM 1027 N N . ASP A 1 122 ? 5.792 -14.153 -11.938 1.00 87.94 122 ASP A N 1
ATOM 1028 C CA . ASP A 1 122 ? 6.819 -13.110 -11.900 1.00 87.94 122 ASP A CA 1
ATOM 1029 C C . ASP A 1 122 ? 6.368 -11.851 -11.140 1.00 87.94 122 ASP A C 1
ATOM 1031 O O . ASP A 1 122 ? 7.106 -10.860 -11.072 1.00 87.94 122 ASP A O 1
ATOM 1035 N N . PHE A 1 123 ? 5.188 -11.888 -10.510 1.00 93.56 123 PHE A N 1
ATOM 1036 C CA . PHE A 1 123 ? 4.675 -10.764 -9.744 1.00 93.56 123 PHE A CA 1
ATOM 1037 C C . PHE A 1 123 ? 5.567 -10.442 -8.541 1.00 93.56 123 PHE A C 1
ATOM 1039 O O . PHE A 1 123 ? 5.866 -11.282 -7.688 1.00 93.56 123 PHE A O 1
ATOM 1046 N N . LYS A 1 124 ? 5.958 -9.169 -8.463 1.00 93.19 124 LYS A N 1
ATOM 1047 C CA . LYS A 1 124 ? 6.650 -8.551 -7.328 1.00 93.19 124 LYS A CA 1
ATOM 1048 C C . LYS A 1 124 ? 6.230 -7.105 -7.217 1.00 93.19 124 LYS A C 1
ATOM 1050 O O . LYS A 1 124 ? 6.181 -6.417 -8.237 1.00 93.19 124 LYS A O 1
ATOM 1055 N N . PHE A 1 125 ? 6.011 -6.629 -6.003 1.00 95.06 125 PHE A N 1
ATOM 1056 C CA . PHE A 1 125 ? 5.768 -5.222 -5.735 1.00 95.06 125 PHE A CA 1
ATOM 1057 C C . PHE A 1 125 ? 6.944 -4.352 -6.187 1.00 95.06 125 PHE A C 1
ATOM 1059 O O . PHE A 1 125 ? 8.113 -4.729 -6.053 1.00 95.06 125 PHE A O 1
ATOM 1066 N N . ILE A 1 126 ? 6.607 -3.178 -6.727 1.00 92.56 126 ILE A N 1
ATOM 1067 C CA . ILE A 1 126 ? 7.567 -2.126 -7.085 1.00 92.56 126 ILE A CA 1
ATOM 1068 C C . ILE A 1 126 ? 8.268 -1.617 -5.817 1.00 92.56 126 ILE A C 1
ATOM 1070 O O . ILE A 1 126 ? 9.476 -1.367 -5.820 1.00 92.56 126 ILE A O 1
ATOM 1074 N N . LEU A 1 127 ? 7.524 -1.496 -4.712 1.00 92.25 127 LEU A N 1
ATOM 1075 C CA . LEU A 1 127 ? 8.086 -1.111 -3.422 1.00 92.25 127 LEU A CA 1
ATOM 1076 C C . LEU A 1 127 ? 8.959 -2.207 -2.817 1.00 92.25 127 LEU A C 1
ATOM 1078 O O . LEU A 1 127 ? 8.672 -3.407 -2.865 1.00 92.25 127 LEU A O 1
ATOM 1082 N N . ASN A 1 128 ? 10.033 -1.773 -2.166 1.00 89.19 128 ASN A N 1
ATOM 1083 C CA . ASN A 1 128 ? 10.897 -2.665 -1.421 1.00 89.19 128 ASN A CA 1
ATOM 1084 C C . ASN A 1 128 ? 10.250 -3.084 -0.094 1.00 89.19 128 ASN A C 1
ATOM 1086 O O . ASN A 1 128 ? 9.776 -2.253 0.669 1.00 89.19 128 ASN A O 1
ATOM 1090 N N . LYS A 1 129 ? 10.337 -4.377 0.245 1.00 89.50 129 LYS A N 1
ATOM 1091 C CA . LYS A 1 129 ? 9.928 -4.907 1.562 1.00 89.50 129 LYS A CA 1
ATOM 1092 C C . LYS A 1 129 ? 10.644 -4.240 2.746 1.00 89.50 129 LYS A C 1
ATOM 1094 O O . LYS A 1 129 ? 10.178 -4.346 3.870 1.00 89.50 129 LYS A O 1
ATOM 1099 N N . ASN A 1 130 ? 11.800 -3.624 2.499 1.00 89.00 130 ASN A N 1
ATOM 1100 C CA . ASN A 1 130 ? 12.577 -2.908 3.508 1.00 89.00 130 ASN A CA 1
ATOM 1101 C C . ASN A 1 130 ? 12.193 -1.421 3.610 1.00 89.00 130 ASN A C 1
ATOM 1103 O O . ASN A 1 130 ? 12.825 -0.697 4.376 1.00 89.00 130 ASN A O 1
ATOM 1107 N N . HIS A 1 131 ? 11.202 -0.953 2.842 1.00 90.81 131 HIS A N 1
ATOM 1108 C CA . HIS A 1 131 ? 10.706 0.413 2.946 1.00 90.81 131 HIS A CA 1
ATOM 1109 C C . HIS A 1 131 ? 10.252 0.694 4.393 1.00 90.81 131 HIS A C 1
ATOM 1111 O O . HIS A 1 131 ? 9.548 -0.141 4.967 1.00 90.81 131 HIS A O 1
ATOM 1117 N N . PRO A 1 132 ? 10.595 1.848 4.997 1.00 90.25 132 PRO A N 1
ATOM 1118 C CA . PRO A 1 132 ? 10.233 2.161 6.380 1.00 90.25 132 PRO A CA 1
ATOM 1119 C C . PRO A 1 132 ? 8.736 1.995 6.651 1.00 90.25 132 PRO A C 1
ATOM 1121 O O . PRO A 1 132 ? 8.352 1.355 7.623 1.00 90.25 132 PRO A O 1
ATOM 1124 N N . PHE A 1 133 ? 7.894 2.467 5.730 1.00 93.31 133 PHE A N 1
ATOM 1125 C CA . PHE A 1 133 ? 6.437 2.399 5.888 1.00 93.31 133 PHE A CA 1
ATOM 1126 C C . PHE A 1 133 ? 5.899 0.963 5.810 1.00 93.31 133 PHE A C 1
ATOM 1128 O O . PHE A 1 133 ? 4.913 0.650 6.465 1.00 93.31 133 PHE A O 1
ATOM 1135 N N . VAL A 1 134 ? 6.578 0.053 5.094 1.00 94.88 134 VAL A N 1
ATOM 1136 C CA . VAL A 1 134 ? 6.207 -1.375 5.077 1.00 94.88 134 VAL A CA 1
ATOM 1137 C C . VAL A 1 134 ? 6.385 -1.991 6.461 1.00 94.88 134 VAL A C 1
ATOM 1139 O O . VAL A 1 134 ? 5.556 -2.791 6.890 1.00 94.88 134 VAL A O 1
ATOM 1142 N N . LYS A 1 135 ? 7.436 -1.600 7.191 1.00 92.31 135 LYS A N 1
ATOM 1143 C CA . LYS A 1 135 ? 7.646 -2.065 8.564 1.00 92.31 135 LYS A CA 1
ATOM 1144 C C . LYS A 1 135 ? 6.527 -1.580 9.490 1.00 92.31 135 LYS A C 1
ATOM 1146 O O . LYS A 1 135 ? 6.001 -2.394 10.243 1.00 92.31 135 LYS A O 1
ATOM 1151 N N . VAL A 1 136 ? 6.154 -0.302 9.393 1.00 92.94 136 VAL A N 1
ATOM 1152 C CA . VAL A 1 136 ? 5.065 0.295 10.189 1.00 92.94 136 VAL A CA 1
ATOM 1153 C C . VAL A 1 136 ? 3.730 -0.398 9.893 1.00 92.94 136 VAL A C 1
ATOM 1155 O O . VAL A 1 136 ? 3.027 -0.820 10.810 1.00 92.94 136 VAL A O 1
ATOM 1158 N N . TYR A 1 137 ? 3.434 -0.636 8.614 1.00 95.62 137 TYR A N 1
ATOM 1159 C CA . TYR A 1 137 ? 2.269 -1.405 8.185 1.00 95.62 137 TYR A CA 1
ATOM 1160 C C . TYR A 1 137 ? 2.251 -2.829 8.766 1.00 95.62 137 TYR A C 1
ATOM 1162 O O . TYR A 1 137 ? 1.260 -3.255 9.360 1.00 95.62 137 TYR A O 1
ATOM 1170 N N . ASP A 1 138 ? 3.349 -3.580 8.648 1.00 94.94 138 ASP A N 1
ATOM 1171 C CA . ASP A 1 138 ? 3.426 -4.941 9.192 1.00 94.94 138 ASP A CA 1
ATOM 1172 C C . ASP A 1 138 ? 3.326 -4.953 10.732 1.00 94.94 138 ASP A C 1
ATOM 1174 O O . ASP A 1 138 ? 2.834 -5.923 11.318 1.00 94.94 138 ASP A O 1
ATOM 1178 N N . GLU A 1 139 ? 3.781 -3.895 11.407 1.00 92.12 139 GLU A N 1
ATOM 1179 C CA . GLU A 1 139 ? 3.588 -3.692 12.846 1.00 92.12 139 GLU A CA 1
ATOM 1180 C C . GLU A 1 139 ? 2.119 -3.429 13.193 1.00 92.12 139 GLU A C 1
ATOM 1182 O O . GLU A 1 139 ? 1.623 -4.052 14.131 1.00 92.12 139 GLU A O 1
ATOM 1187 N N . MET A 1 140 ? 1.388 -2.651 12.387 1.00 93.06 140 MET A N 1
ATOM 1188 C CA . MET A 1 140 ? -0.066 -2.472 12.518 1.00 93.06 140 MET A CA 1
ATOM 1189 C C . MET A 1 140 ? -0.815 -3.807 12.376 1.00 93.06 140 MET A C 1
ATOM 1191 O O . MET A 1 140 ? -1.669 -4.147 13.201 1.00 93.06 140 MET A O 1
ATOM 1195 N N . ILE A 1 141 ? -0.453 -4.635 11.390 1.00 93.19 141 ILE A N 1
ATOM 1196 C CA . ILE A 1 141 ? -1.040 -5.977 11.239 1.00 93.19 141 ILE A CA 1
ATOM 1197 C C . ILE A 1 141 ? -0.788 -6.833 12.490 1.00 93.19 141 ILE A C 1
ATOM 1199 O O . ILE A 1 141 ? -1.706 -7.479 13.009 1.00 93.19 141 ILE A O 1
ATOM 1203 N N . LYS A 1 142 ? 0.438 -6.815 13.030 1.00 90.31 142 LYS A N 1
ATOM 1204 C CA . LYS A 1 142 ? 0.776 -7.527 14.275 1.00 90.31 142 LYS A CA 1
ATOM 1205 C C . LYS A 1 142 ? 0.024 -6.972 15.483 1.00 90.31 142 LYS A C 1
ATOM 1207 O O . LYS A 1 142 ? -0.430 -7.768 16.305 1.00 90.31 142 LYS A O 1
ATOM 1212 N N . ALA A 1 143 ? -0.124 -5.654 15.590 1.00 87.44 143 ALA A N 1
ATOM 1213 C CA . ALA A 1 143 ? -0.826 -4.995 16.685 1.00 87.44 143 ALA A CA 1
ATOM 1214 C C . ALA A 1 143 ? -2.288 -5.448 16.749 1.00 87.44 143 ALA A C 1
ATOM 1216 O O . ALA A 1 143 ? -2.761 -5.822 17.822 1.00 87.44 143 ALA A O 1
ATOM 1217 N N . ARG A 1 144 ? -2.977 -5.559 15.604 1.00 87.81 144 ARG A N 1
ATOM 1218 C CA . ARG A 1 144 ? -4.340 -6.115 15.559 1.00 87.81 144 ARG A CA 1
ATOM 1219 C C . ARG A 1 144 ? -4.389 -7.546 16.092 1.00 87.81 144 ARG A C 1
ATOM 1221 O O . ARG A 1 144 ? -5.282 -7.882 16.870 1.00 87.81 144 ARG A O 1
ATOM 1228 N N . HIS A 1 145 ? -3.445 -8.402 15.693 1.00 82.88 145 HIS A N 1
ATOM 1229 C CA . HIS A 1 145 ? -3.383 -9.778 16.198 1.00 82.88 145 HIS A CA 1
ATOM 1230 C C . HIS A 1 145 ? -3.127 -9.827 17.709 1.00 82.88 145 HIS A C 1
ATOM 1232 O O . HIS A 1 145 ? -3.776 -10.592 18.418 1.00 82.88 145 HIS A O 1
ATOM 1238 N N . GLN A 1 146 ? -2.213 -9.002 18.222 1.00 82.56 146 GLN A N 1
ATOM 1239 C CA . GLN A 1 146 ? -1.938 -8.925 19.657 1.00 82.56 146 GLN A CA 1
ATOM 1240 C C . GLN A 1 146 ? -3.145 -8.423 20.442 1.00 82.56 146 GLN A C 1
ATOM 1242 O O . GLN A 1 146 ? -3.471 -9.009 21.473 1.00 82.56 146 GLN A O 1
ATOM 1247 N N . TYR A 1 147 ? -3.835 -7.401 19.941 1.00 77.62 147 TYR A N 1
ATOM 1248 C CA . TYR A 1 147 ? -5.049 -6.880 20.554 1.00 77.62 147 TYR A CA 1
ATOM 1249 C C . TYR A 1 147 ? -6.121 -7.967 20.677 1.00 77.62 147 TYR A C 1
ATOM 1251 O O . TYR A 1 147 ? -6.592 -8.230 21.781 1.00 77.62 147 TYR A O 1
ATOM 1259 N N . ALA A 1 148 ? -6.405 -8.688 19.587 1.00 70.38 148 ALA A N 1
ATOM 1260 C CA . ALA A 1 148 ? -7.386 -9.775 19.578 1.00 70.38 148 ALA A CA 1
ATOM 1261 C C . ALA A 1 148 ? -7.077 -10.901 20.588 1.00 70.38 148 ALA A C 1
ATOM 1263 O O . ALA A 1 148 ? -7.988 -11.602 21.022 1.00 70.38 148 ALA A O 1
ATOM 1264 N N . HIS A 1 149 ? -5.806 -11.086 20.965 1.00 68.50 149 HIS A N 1
ATOM 1265 C CA . HIS A 1 149 ? -5.383 -12.140 21.891 1.00 68.50 149 HIS A CA 1
ATOM 1266 C C . HIS A 1 149 ? -5.094 -11.665 23.322 1.00 68.50 149 HIS A C 1
ATOM 1268 O O . HIS A 1 149 ? -5.137 -12.482 24.239 1.00 68.50 149 HIS A O 1
ATOM 1274 N N . ARG A 1 150 ? -4.725 -10.394 23.527 1.00 67.75 150 ARG A N 1
ATOM 1275 C CA . ARG A 1 150 ? -4.139 -9.904 24.791 1.00 67.75 150 ARG A CA 1
ATOM 1276 C C . ARG A 1 150 ? -4.675 -8.552 25.268 1.00 67.75 150 ARG A C 1
ATOM 1278 O O . ARG A 1 150 ? -4.224 -8.099 26.314 1.00 67.75 150 ARG A O 1
ATOM 1285 N N . ASN A 1 151 ? -5.579 -7.894 24.530 1.00 63.59 151 ASN A N 1
ATOM 1286 C CA . ASN A 1 151 ? -6.030 -6.518 24.806 1.00 63.59 151 ASN A CA 1
ATOM 1287 C C . ASN A 1 151 ? -4.865 -5.519 25.011 1.00 63.59 151 ASN A C 1
ATOM 1289 O O . ASN A 1 151 ? -4.993 -4.556 25.762 1.00 63.59 151 ASN A O 1
ATOM 1293 N N . TYR A 1 152 ? -3.713 -5.768 24.377 1.00 58.53 152 TYR A N 1
ATOM 1294 C CA . TYR A 1 152 ? -2.483 -4.991 24.546 1.00 58.53 152 TYR A CA 1
ATOM 1295 C C . TYR A 1 152 ? -2.166 -4.188 23.284 1.00 58.53 152 TYR A C 1
ATOM 1297 O O . TYR A 1 152 ? -2.327 -4.702 22.175 1.00 58.53 152 TYR A O 1
ATOM 1305 N N . TYR A 1 153 ? -1.693 -2.952 23.462 1.00 59.84 153 TYR A N 1
ATOM 1306 C CA . TYR A 1 153 ? -1.421 -2.015 22.377 1.00 59.84 153 TYR A CA 1
ATOM 1307 C C . TYR A 1 153 ? -0.267 -1.072 22.713 1.00 59.84 153 TYR A C 1
ATOM 1309 O O . TYR A 1 153 ? -0.123 -0.648 23.858 1.00 59.84 153 TYR A O 1
ATOM 1317 N N . ASN A 1 154 ? 0.547 -0.755 21.705 1.00 63.22 154 ASN A N 1
ATOM 1318 C CA . ASN A 1 154 ? 1.717 0.110 21.851 1.00 63.22 154 ASN A CA 1
ATOM 1319 C C . ASN A 1 154 ? 1.963 1.008 20.621 1.00 63.22 154 ASN A C 1
ATOM 1321 O O . ASN A 1 154 ? 3.088 1.454 20.432 1.00 63.22 154 ASN A O 1
ATOM 1325 N N . GLN A 1 155 ? 0.961 1.224 19.761 1.00 63.62 155 GLN A N 1
ATOM 1326 C CA . GLN A 1 155 ? 1.103 2.131 18.612 1.00 63.62 155 GLN A CA 1
ATOM 1327 C C . GLN A 1 155 ? 0.456 3.485 18.911 1.00 63.62 155 GLN A C 1
ATOM 1329 O O . GLN A 1 155 ? -0.463 3.588 19.712 1.00 63.62 155 GLN A O 1
ATOM 1334 N N . SER A 1 156 ? 0.941 4.550 18.294 1.00 70.25 156 SER A N 1
ATOM 1335 C CA . SER A 1 156 ? 0.344 5.890 18.388 1.00 70.25 156 SER A CA 1
ATOM 1336 C C . SER A 1 156 ? -0.383 6.195 17.084 1.00 70.25 156 SER A C 1
ATOM 1338 O O . SER A 1 156 ? 0.038 5.692 16.040 1.00 70.25 156 SER A O 1
ATOM 1340 N N . TYR A 1 157 ? -1.421 7.044 17.090 1.00 71.94 157 TYR A N 1
ATOM 1341 C CA . TYR A 1 157 ? -2.046 7.516 15.843 1.00 71.94 157 TYR A CA 1
ATOM 1342 C C . TYR A 1 157 ? -1.011 8.012 14.819 1.00 71.94 157 TYR A C 1
ATOM 1344 O O . TYR A 1 157 ? -1.205 7.832 13.626 1.00 71.94 157 TYR A O 1
ATOM 1352 N N . GLN A 1 158 ? 0.114 8.567 15.276 1.00 76.94 158 GLN A N 1
ATOM 1353 C CA . GLN A 1 158 ? 1.192 9.098 14.436 1.00 76.94 158 GLN A CA 1
ATOM 1354 C C . GLN A 1 158 ? 1.720 8.092 13.397 1.00 76.94 158 GLN A C 1
ATOM 1356 O O . GLN A 1 158 ? 2.090 8.499 12.303 1.00 76.94 158 GLN A O 1
ATOM 1361 N N . GLU A 1 159 ? 1.687 6.794 13.707 1.00 79.56 159 GLU A N 1
ATOM 1362 C CA . GLU A 1 159 ? 2.198 5.707 12.854 1.00 79.56 159 GLU A CA 1
ATOM 1363 C C . GLU A 1 159 ? 1.162 5.206 11.818 1.00 79.56 159 GLU A C 1
ATOM 1365 O O . GLU A 1 159 ? 1.439 4.354 10.965 1.00 79.56 159 GLU A O 1
ATOM 1370 N N . TYR A 1 160 ? -0.082 5.695 11.886 1.00 86.69 160 TYR A N 1
ATOM 1371 C CA . TYR A 1 160 ? -1.138 5.276 10.959 1.00 86.69 160 TYR A CA 1
ATOM 1372 C C . TYR A 1 160 ? -1.020 5.952 9.605 1.00 86.69 160 TYR A C 1
ATOM 1374 O O . TYR A 1 160 ? -1.480 5.380 8.618 1.00 86.69 160 TYR A O 1
ATOM 1382 N N . SER A 1 161 ? -0.402 7.132 9.543 1.00 92.00 161 SER A N 1
ATOM 1383 C CA . SER A 1 161 ? -0.208 7.842 8.282 1.00 92.00 161 SER A CA 1
ATOM 1384 C C . SER A 1 161 ? 0.580 6.981 7.289 1.00 92.00 161 SER A C 1
ATOM 1386 O O . SER A 1 161 ? 0.104 6.729 6.182 1.00 92.00 161 SER A O 1
ATOM 1388 N N . GLU A 1 162 ? 1.702 6.398 7.723 1.00 93.50 162 GLU A N 1
ATOM 1389 C CA . GLU A 1 162 ? 2.525 5.510 6.904 1.00 93.50 162 GLU A CA 1
ATOM 1390 C C . GLU A 1 162 ? 1.786 4.222 6.528 1.00 93.50 162 GLU A C 1
ATOM 1392 O O . GLU A 1 162 ? 1.888 3.741 5.397 1.00 93.50 162 GLU A O 1
ATOM 1397 N N . SER A 1 163 ? 1.019 3.659 7.466 1.00 95.12 163 SER A N 1
ATOM 1398 C CA . SER A 1 163 ? 0.237 2.442 7.223 1.00 95.12 163 SER A CA 1
ATOM 1399 C C . SER A 1 163 ? -0.847 2.665 6.168 1.00 95.12 163 SER A C 1
ATOM 1401 O O . SER A 1 163 ? -1.044 1.817 5.297 1.00 95.12 163 SER A O 1
ATOM 140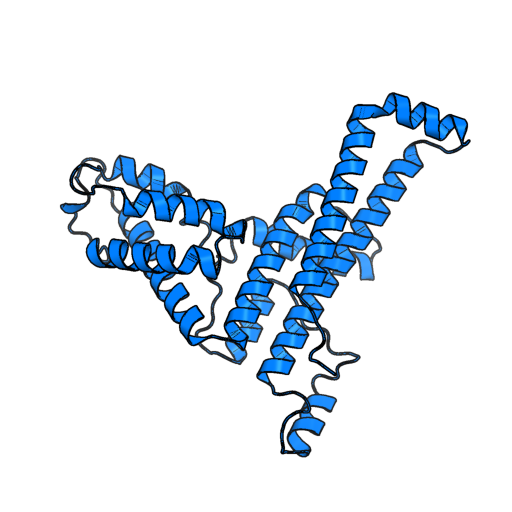3 N N . ILE A 1 164 ? -1.526 3.813 6.215 1.00 96.44 164 ILE A N 1
ATOM 1404 C CA . ILE A 1 164 ? -2.550 4.196 5.242 1.00 96.44 164 ILE A CA 1
ATOM 1405 C C . ILE A 1 164 ? -1.921 4.389 3.856 1.00 96.44 164 ILE A C 1
ATOM 1407 O O . ILE A 1 164 ? -2.464 3.877 2.880 1.00 96.44 164 ILE A O 1
ATOM 1411 N N . GLU A 1 165 ? -0.741 5.005 3.751 1.00 95.69 165 GLU A N 1
ATOM 1412 C CA . GLU A 1 165 ? -0.040 5.129 2.463 1.00 95.69 165 GLU A CA 1
ATOM 1413 C C . GLU A 1 165 ? 0.332 3.768 1.848 1.00 95.69 165 GLU A C 1
ATOM 1415 O O . GLU A 1 165 ? 0.233 3.580 0.632 1.00 95.69 165 GLU A O 1
ATOM 1420 N N . ILE A 1 166 ? 0.700 2.778 2.671 1.00 97.06 166 ILE A N 1
ATOM 1421 C CA . ILE A 1 166 ? 0.903 1.402 2.191 1.00 97.06 166 ILE A CA 1
ATOM 1422 C C . ILE A 1 166 ? -0.415 0.765 1.735 1.00 97.06 166 ILE A C 1
ATOM 1424 O O . ILE A 1 166 ? -0.427 0.079 0.713 1.00 97.06 166 ILE A O 1
ATOM 1428 N N . LEU A 1 167 ? -1.533 1.000 2.427 1.00 97.69 167 LEU A N 1
ATOM 1429 C CA . LEU A 1 167 ? -2.843 0.498 1.995 1.00 97.69 167 LEU A CA 1
ATOM 1430 C C . LEU A 1 167 ? -3.270 1.065 0.636 1.00 97.69 167 LEU A C 1
ATOM 1432 O O . LEU A 1 167 ? -3.787 0.322 -0.196 1.00 97.69 167 LEU A O 1
ATOM 1436 N N . GLU A 1 168 ? -3.020 2.349 0.389 1.00 96.88 168 GLU A N 1
ATOM 1437 C CA . GLU A 1 168 ? -3.265 3.001 -0.905 1.00 96.88 168 GLU A CA 1
ATOM 1438 C C . GLU A 1 168 ? -2.453 2.368 -2.024 1.00 96.88 168 GLU A C 1
ATOM 1440 O O . GLU A 1 168 ? -2.973 2.086 -3.104 1.00 96.88 168 GLU A O 1
ATOM 1445 N N . TYR A 1 169 ? -1.179 2.110 -1.743 1.00 97.19 169 TYR A N 1
ATOM 1446 C CA . TYR A 1 169 ? -0.296 1.431 -2.670 1.00 97.19 169 TYR A CA 1
ATOM 1447 C C . TYR A 1 169 ? -0.765 0.005 -2.982 1.00 97.19 169 TYR A C 1
ATOM 1449 O O . TYR A 1 169 ? -0.823 -0.377 -4.149 1.00 97.19 169 TYR A O 1
ATOM 1457 N N . ILE A 1 170 ? -1.121 -0.782 -1.962 1.00 97.56 170 ILE A N 1
ATOM 1458 C CA . ILE A 1 170 ? -1.578 -2.164 -2.153 1.00 97.56 170 ILE A CA 1
ATOM 1459 C C . ILE A 1 170 ? -2.913 -2.191 -2.907 1.00 97.56 170 ILE A C 1
ATOM 1461 O O . ILE A 1 170 ? -3.089 -3.045 -3.776 1.00 97.56 170 ILE A O 1
ATOM 14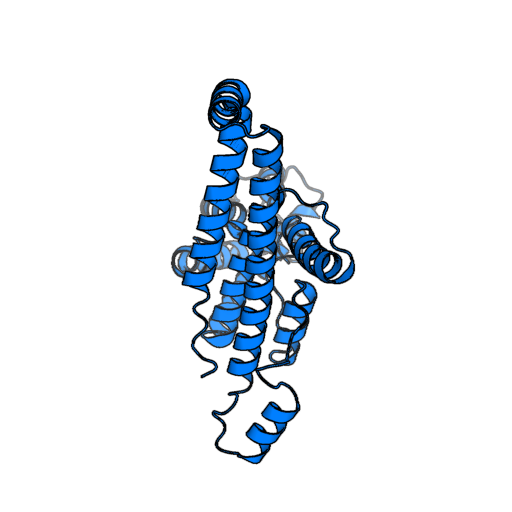65 N N . LEU A 1 171 ? -3.832 -1.256 -2.623 1.00 96.88 171 LEU A N 1
ATOM 1466 C CA . LEU A 1 171 ? -5.070 -1.093 -3.393 1.00 96.88 171 LEU A CA 1
ATOM 1467 C C . LEU A 1 171 ? -4.750 -0.860 -4.867 1.00 96.88 171 LEU A C 1
ATOM 1469 O O . LEU A 1 171 ? -5.271 -1.567 -5.723 1.00 96.88 171 LEU A O 1
ATOM 1473 N N . TRP A 1 172 ? -3.850 0.079 -5.156 1.00 95.94 172 TRP A N 1
ATOM 1474 C CA . TRP A 1 172 ? -3.423 0.357 -6.520 1.00 95.94 172 TRP A CA 1
ATOM 1475 C C . TRP A 1 172 ? -2.795 -0.864 -7.211 1.00 95.94 172 TRP A C 1
ATOM 1477 O O . TRP A 1 172 ? -3.159 -1.169 -8.344 1.00 95.94 172 TRP A O 1
ATOM 1487 N N . GLU A 1 173 ? -1.899 -1.596 -6.541 1.00 96.19 173 GLU A N 1
ATOM 1488 C CA . GLU A 1 173 ? -1.311 -2.824 -7.097 1.00 96.19 173 GLU A CA 1
ATOM 1489 C C . GLU A 1 173 ? -2.379 -3.886 -7.386 1.00 96.19 173 GLU A C 1
ATOM 1491 O O . GLU A 1 173 ? -2.338 -4.504 -8.446 1.00 96.19 173 GLU A O 1
ATOM 1496 N N . CYS A 1 174 ? -3.352 -4.080 -6.488 1.00 95.75 174 CYS A N 1
ATOM 1497 C CA . CYS A 1 174 ? -4.441 -5.040 -6.684 1.00 95.75 174 CYS A CA 1
ATOM 1498 C C . CYS A 1 174 ? -5.353 -4.645 -7.854 1.00 95.75 174 CYS A C 1
ATOM 1500 O O . CYS A 1 174 ? -5.675 -5.487 -8.687 1.00 95.75 174 CYS A O 1
ATOM 1502 N N . GLU A 1 175 ? -5.736 -3.371 -7.957 1.00 94.06 175 GLU A N 1
ATOM 1503 C CA . GLU A 1 175 ? -6.555 -2.874 -9.069 1.00 94.06 175 GLU A CA 1
ATOM 1504 C C . GLU A 1 175 ? -5.828 -3.019 -10.410 1.00 94.06 175 GLU A C 1
ATOM 1506 O O . GLU A 1 175 ? -6.419 -3.446 -11.401 1.00 94.06 175 GLU A O 1
ATOM 1511 N N . MET A 1 176 ? -4.529 -2.719 -10.452 1.00 93.75 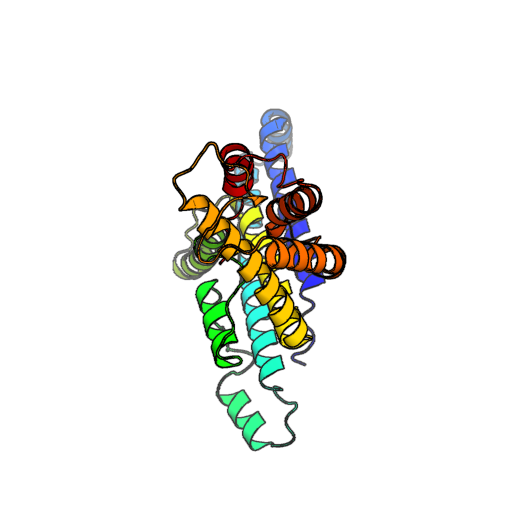176 MET A N 1
ATOM 1512 C CA . MET A 1 176 ? -3.713 -2.919 -11.649 1.00 93.75 176 MET A CA 1
ATOM 1513 C C . MET A 1 176 ? -3.566 -4.407 -11.987 1.00 93.75 176 MET A C 1
ATOM 1515 O O . MET A 1 176 ? -3.628 -4.770 -13.158 1.00 93.75 176 MET A O 1
ATOM 1519 N N . PHE A 1 177 ? -3.420 -5.269 -10.978 1.00 94.88 177 PHE A N 1
ATOM 1520 C CA . PHE A 1 177 ? -3.334 -6.718 -11.149 1.00 94.88 177 PHE A CA 1
ATOM 1521 C C . PHE A 1 177 ? -4.603 -7.307 -11.775 1.00 94.88 177 PHE A C 1
ATOM 1523 O O . PHE A 1 177 ? -4.514 -8.117 -12.694 1.00 94.88 177 PHE A O 1
ATOM 1530 N N . ILE A 1 178 ? -5.779 -6.881 -11.304 1.00 93.38 178 ILE A N 1
ATOM 1531 C CA . ILE A 1 178 ? -7.074 -7.383 -11.781 1.00 93.38 178 ILE A CA 1
ATOM 1532 C C . ILE A 1 178 ? -7.423 -6.803 -13.156 1.00 93.38 178 ILE A C 1
ATOM 1534 O O . ILE A 1 178 ? -7.887 -7.533 -14.030 1.00 93.38 178 ILE A O 1
ATOM 1538 N N . ASN A 1 179 ? -7.225 -5.496 -13.355 1.00 91.94 179 ASN A N 1
ATOM 1539 C CA . ASN A 1 179 ? -7.802 -4.792 -14.501 1.00 91.94 179 ASN A CA 1
ATOM 1540 C C . ASN A 1 179 ? -6.834 -4.605 -15.681 1.00 91.94 179 ASN A C 1
ATOM 1542 O O . ASN A 1 179 ? -7.283 -4.571 -16.826 1.00 91.94 179 ASN A O 1
ATOM 1546 N N . ASP A 1 180 ? -5.526 -4.448 -15.440 1.00 91.25 180 ASP A N 1
ATOM 1547 C CA . ASP A 1 180 ? -4.543 -4.187 -16.505 1.00 91.25 180 ASP A CA 1
ATOM 1548 C C . ASP A 1 180 ? -3.121 -4.639 -16.122 1.00 91.25 180 ASP A C 1
ATOM 1550 O O . ASP A 1 180 ? -2.171 -3.851 -16.016 1.00 91.25 180 ASP A O 1
ATOM 1554 N N . LEU A 1 181 ? -2.965 -5.953 -15.934 1.00 91.94 181 LEU A N 1
ATOM 1555 C CA . LEU A 1 181 ? -1.689 -6.570 -15.567 1.00 91.94 181 LEU A CA 1
ATOM 1556 C C . LEU A 1 181 ? -0.575 -6.258 -16.583 1.00 91.94 181 LEU A C 1
ATOM 1558 O O . LEU A 1 181 ? 0.577 -6.042 -16.214 1.00 91.94 181 LEU A O 1
ATOM 1562 N N . ARG A 1 182 ? -0.915 -6.140 -17.873 1.00 92.38 182 ARG A N 1
ATOM 1563 C CA . ARG A 1 182 ? 0.058 -5.803 -18.926 1.00 92.38 182 ARG A CA 1
ATOM 1564 C C . ARG A 1 182 ? 0.616 -4.396 -18.759 1.00 92.38 182 ARG A C 1
ATOM 1566 O O . ARG A 1 182 ? 1.822 -4.193 -18.914 1.00 92.38 182 ARG A O 1
ATOM 1573 N N . LEU A 1 183 ? -0.238 -3.412 -18.476 1.00 92.19 183 LEU A N 1
ATOM 1574 C CA . LEU A 1 183 ? 0.220 -2.059 -18.179 1.00 92.19 183 LEU A CA 1
ATOM 1575 C C . LEU A 1 183 ? 1.071 -2.042 -16.911 1.00 92.19 183 LEU A C 1
ATOM 1577 O O . LEU A 1 183 ? 2.125 -1.406 -16.901 1.00 92.19 183 LEU A O 1
ATOM 1581 N N . ARG A 1 184 ? 0.645 -2.768 -15.875 1.00 93.31 184 ARG A N 1
ATOM 1582 C CA . ARG A 1 184 ? 1.388 -2.922 -14.622 1.00 93.31 184 ARG A CA 1
ATOM 1583 C C . ARG A 1 184 ? 2.802 -3.444 -14.867 1.00 93.31 184 ARG A C 1
ATOM 1585 O O . ARG A 1 184 ? 3.765 -2.842 -14.399 1.00 93.31 184 ARG A O 1
ATOM 1592 N N . ASP A 1 185 ? 2.948 -4.492 -15.669 1.00 92.50 185 ASP A N 1
ATOM 1593 C CA . ASP A 1 185 ? 4.252 -5.061 -16.017 1.00 92.50 185 ASP A CA 1
ATOM 1594 C C . ASP A 1 185 ? 5.127 -4.091 -16.811 1.00 92.50 185 ASP A C 1
ATOM 1596 O O . ASP A 1 185 ? 6.342 -4.038 -16.616 1.00 92.50 185 ASP A O 1
ATOM 1600 N N . ASN A 1 186 ? 4.530 -3.293 -17.699 1.00 92.19 186 ASN A N 1
ATOM 1601 C CA . ASN A 1 186 ? 5.262 -2.256 -18.424 1.00 92.19 186 ASN A CA 1
ATOM 1602 C C . ASN A 1 186 ? 5.763 -1.153 -17.485 1.00 92.19 186 ASN A C 1
ATOM 1604 O O . ASN A 1 186 ? 6.917 -0.743 -17.605 1.00 92.19 186 ASN A O 1
ATOM 1608 N N . LEU A 1 187 ? 4.939 -0.726 -16.521 1.00 92.56 187 LEU A N 1
ATOM 1609 C CA . LEU A 1 187 ? 5.371 0.208 -15.482 1.00 92.56 187 LEU A CA 1
ATOM 1610 C C . LEU A 1 187 ? 6.544 -0.382 -14.699 1.00 92.56 187 LEU A C 1
ATOM 1612 O O . LEU A 1 187 ? 7.586 0.259 -14.597 1.00 92.56 187 LEU A O 1
ATOM 1616 N N . VAL A 1 188 ? 6.416 -1.616 -14.208 1.00 92.12 188 VAL A N 1
ATOM 1617 C CA . VAL A 1 188 ? 7.467 -2.290 -13.429 1.00 92.12 188 VAL A CA 1
ATOM 1618 C C . VAL A 1 188 ? 8.772 -2.368 -14.214 1.00 92.12 188 VAL A C 1
ATOM 1620 O O . VAL A 1 188 ? 9.819 -2.043 -13.664 1.00 92.12 188 VAL A O 1
ATOM 1623 N N . LYS A 1 189 ? 8.724 -2.701 -15.510 1.00 92.44 189 LYS A N 1
ATOM 1624 C CA . LYS A 1 189 ? 9.911 -2.690 -16.381 1.00 92.44 189 LYS A CA 1
ATOM 1625 C C . LYS A 1 189 ? 10.581 -1.318 -16.419 1.00 92.44 189 LYS A C 1
ATOM 1627 O O . LYS A 1 189 ? 11.793 -1.240 -16.220 1.00 92.44 189 LYS A O 1
ATOM 1632 N N . ASP A 1 190 ? 9.818 -0.248 -16.637 1.00 92.88 190 ASP A N 1
ATOM 1633 C CA . ASP A 1 190 ? 10.373 1.108 -16.668 1.00 92.88 190 ASP A CA 1
ATOM 1634 C C . ASP A 1 190 ? 10.952 1.515 -15.294 1.00 92.88 190 ASP A C 1
ATOM 1636 O O . ASP A 1 190 ? 12.036 2.103 -15.232 1.00 92.88 190 ASP A O 1
ATOM 1640 N N . PHE A 1 191 ? 10.289 1.154 -14.185 1.00 91.75 191 PHE A N 1
ATOM 1641 C CA . PHE A 1 191 ? 10.808 1.353 -12.824 1.00 91.75 191 PHE A CA 1
ATOM 1642 C C . PHE A 1 191 ? 12.140 0.616 -12.630 1.00 91.75 191 PHE A C 1
ATOM 1644 O O . PHE A 1 191 ? 13.125 1.227 -12.209 1.00 91.75 191 PHE A O 1
ATOM 1651 N N . THR A 1 192 ? 12.208 -0.666 -12.997 1.00 90.00 192 THR A N 1
ATOM 1652 C CA . THR A 1 192 ? 13.419 -1.488 -12.884 1.00 90.00 192 THR A CA 1
ATOM 1653 C C . THR A 1 192 ? 14.571 -0.913 -13.706 1.00 90.00 192 THR A C 1
ATOM 1655 O O . THR A 1 192 ? 15.699 -0.872 -13.216 1.00 90.00 192 THR A O 1
ATOM 1658 N N . VAL A 1 193 ? 14.321 -0.413 -14.923 1.00 90.44 193 VAL A N 1
ATOM 1659 C CA . VAL A 1 193 ? 15.367 0.238 -15.732 1.00 90.44 193 VAL A CA 1
ATOM 1660 C C . VAL A 1 193 ? 15.938 1.446 -14.998 1.00 90.44 193 VAL A C 1
ATOM 1662 O O . VAL A 1 193 ? 17.162 1.584 -14.910 1.00 90.44 193 VAL A O 1
ATOM 1665 N N . ILE A 1 194 ? 15.083 2.307 -14.440 1.00 89.12 194 ILE A N 1
ATOM 1666 C CA . ILE A 1 194 ? 15.536 3.476 -13.681 1.00 89.12 194 ILE A CA 1
ATOM 1667 C C . ILE A 1 194 ? 16.365 3.036 -12.474 1.00 89.12 194 ILE A C 1
ATOM 1669 O O . ILE A 1 194 ? 17.501 3.481 -12.321 1.00 89.12 194 ILE A O 1
ATOM 1673 N N . ILE A 1 195 ? 15.839 2.129 -11.653 1.00 86.88 195 ILE A N 1
ATOM 1674 C CA . ILE A 1 195 ? 16.472 1.690 -10.405 1.00 86.88 195 ILE A CA 1
ATOM 1675 C C . ILE A 1 195 ? 17.821 1.009 -10.674 1.00 86.88 195 ILE A C 1
ATOM 1677 O O . ILE A 1 195 ? 18.815 1.341 -10.026 1.00 86.88 195 ILE A O 1
ATOM 1681 N N . SER A 1 196 ? 17.905 0.121 -11.666 1.00 86.06 196 SER A N 1
ATOM 1682 C CA . SER A 1 196 ? 19.158 -0.541 -12.050 1.00 86.06 196 SER A CA 1
ATOM 1683 C C . SER A 1 196 ? 20.223 0.453 -12.516 1.00 86.06 196 SER A C 1
ATOM 1685 O O . SER A 1 196 ? 21.371 0.373 -12.077 1.00 86.06 196 SER A O 1
ATOM 1687 N N . ASN A 1 197 ? 19.848 1.455 -13.320 1.00 84.62 197 ASN A N 1
ATOM 1688 C CA . ASN A 1 197 ? 20.769 2.520 -13.726 1.00 84.62 197 ASN A CA 1
ATOM 1689 C C . ASN A 1 197 ? 21.236 3.352 -12.518 1.00 84.62 197 ASN A C 1
ATOM 1691 O O . ASN A 1 197 ? 22.425 3.654 -12.395 1.00 84.62 197 ASN A O 1
ATOM 1695 N N . CYS A 1 198 ? 20.336 3.678 -11.586 1.00 81.81 198 CYS A N 1
ATOM 1696 C CA . CYS A 1 198 ? 20.678 4.368 -10.340 1.00 81.81 198 CYS A CA 1
ATOM 1697 C C . CYS A 1 198 ? 21.693 3.564 -9.502 1.00 81.81 198 CYS A C 1
ATOM 1699 O O . CYS A 1 198 ? 22.688 4.124 -9.027 1.00 81.81 198 CYS A O 1
ATOM 1701 N N . LYS A 1 199 ? 21.491 2.245 -9.372 1.00 82.25 199 LYS A N 1
ATOM 1702 C CA . LYS A 1 199 ? 22.399 1.320 -8.671 1.00 82.25 199 LYS A CA 1
ATOM 1703 C C . LYS A 1 199 ? 23.773 1.249 -9.345 1.00 82.25 199 LYS A C 1
ATOM 1705 O O . LYS A 1 199 ? 24.792 1.367 -8.659 1.00 82.25 199 LYS A O 1
ATOM 1710 N N . ALA A 1 200 ? 23.822 1.123 -10.674 1.00 82.75 200 ALA A N 1
ATOM 1711 C CA . ALA A 1 200 ? 25.070 1.083 -11.443 1.00 82.75 200 ALA A CA 1
ATOM 1712 C C . ALA A 1 200 ? 25.909 2.358 -11.235 1.00 82.75 200 ALA A C 1
ATOM 1714 O O . ALA A 1 200 ? 27.109 2.304 -10.950 1.00 82.75 200 ALA A O 1
ATOM 1715 N N . ILE A 1 201 ? 25.266 3.525 -11.275 1.00 78.88 201 ILE A N 1
ATOM 1716 C CA . ILE A 1 201 ? 25.905 4.827 -11.043 1.00 78.88 201 ILE A CA 1
ATOM 1717 C C . ILE A 1 201 ? 26.442 4.947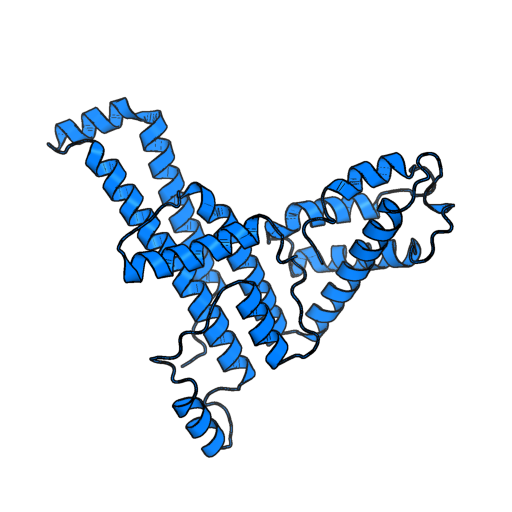 -9.611 1.00 78.88 201 ILE A C 1
ATOM 1719 O O . ILE A 1 201 ? 27.559 5.433 -9.407 1.00 78.88 201 ILE A O 1
ATOM 1723 N N . LYS A 1 202 ? 25.684 4.496 -8.603 1.00 77.69 202 LYS A N 1
ATOM 1724 C CA . LYS A 1 202 ? 26.115 4.543 -7.197 1.00 77.69 202 LYS A CA 1
ATOM 1725 C C . LYS A 1 202 ? 27.380 3.723 -6.937 1.00 77.69 202 LYS A C 1
ATOM 1727 O O . LYS A 1 202 ? 28.273 4.220 -6.249 1.00 77.69 202 LYS A O 1
ATOM 1732 N N . ARG A 1 203 ? 27.474 2.514 -7.506 1.00 78.81 203 ARG A N 1
ATOM 1733 C CA . ARG A 1 203 ? 28.615 1.590 -7.327 1.00 78.81 203 ARG A CA 1
ATOM 1734 C C . ARG A 1 203 ? 29.938 2.133 -7.883 1.00 78.81 203 ARG A C 1
ATOM 1736 O O . ARG A 1 203 ? 31.005 1.744 -7.414 1.00 78.81 203 ARG A O 1
ATOM 1743 N N . ASN A 1 204 ? 29.891 3.044 -8.853 1.00 73.19 204 ASN A N 1
ATOM 1744 C CA . ASN A 1 204 ? 31.087 3.561 -9.515 1.00 73.19 204 ASN A CA 1
ATOM 1745 C C . ASN A 1 204 ? 31.849 4.582 -8.662 1.00 73.19 204 ASN A C 1
ATOM 1747 O O . ASN A 1 204 ? 31.265 5.536 -8.162 1.00 73.19 204 ASN A O 1
ATOM 1751 N N . LYS A 1 205 ? 33.172 4.437 -8.524 1.00 64.00 205 LYS A N 1
ATOM 1752 C CA . LYS A 1 205 ? 34.010 5.283 -7.643 1.00 64.00 205 LYS A CA 1
ATOM 1753 C C . LYS A 1 205 ? 34.445 6.636 -8.248 1.00 64.00 205 LYS A C 1
ATOM 1755 O O . LYS A 1 205 ? 35.176 7.376 -7.603 1.00 64.00 205 LYS A O 1
ATOM 1760 N N . ILE A 1 206 ? 34.023 6.979 -9.468 1.00 64.06 206 ILE A N 1
ATOM 1761 C CA . ILE A 1 206 ? 34.585 8.112 -10.230 1.00 64.06 206 ILE A CA 1
ATOM 1762 C C . ILE A 1 206 ? 33.790 9.409 -10.006 1.00 64.06 206 ILE A C 1
ATOM 1764 O O . ILE A 1 206 ? 32.831 9.682 -10.711 1.00 64.06 206 ILE A O 1
ATOM 1768 N N . GLU A 1 207 ? 34.182 10.260 -9.059 1.00 65.56 207 GLU A N 1
ATOM 1769 C CA . GLU A 1 207 ? 33.384 11.453 -8.709 1.00 65.56 207 GLU A CA 1
ATOM 1770 C C . GLU A 1 207 ? 33.453 12.617 -9.720 1.00 65.56 207 GLU A C 1
ATOM 1772 O O . GLU A 1 207 ? 32.520 13.416 -9.785 1.00 65.56 207 GLU A O 1
ATOM 1777 N N . ALA A 1 208 ? 34.514 12.706 -10.532 1.00 66.00 208 ALA A N 1
ATOM 1778 C CA . ALA A 1 208 ? 34.802 13.889 -11.359 1.00 66.00 208 ALA A CA 1
ATOM 1779 C C . ALA A 1 208 ? 34.354 13.794 -12.833 1.00 66.00 208 ALA A C 1
ATOM 1781 O O . ALA A 1 208 ? 34.406 14.784 -13.563 1.00 66.00 208 ALA A O 1
ATOM 1782 N N . SER A 1 209 ? 33.933 12.620 -13.312 1.00 75.12 209 SER A N 1
ATOM 1783 C CA . SER A 1 209 ? 33.577 12.438 -14.724 1.00 75.12 209 SER A CA 1
ATOM 1784 C C . SER A 1 209 ? 32.150 12.891 -15.035 1.00 75.12 209 SER A C 1
ATOM 1786 O O . SER A 1 209 ? 31.223 12.668 -14.252 1.00 75.12 209 SER A O 1
ATOM 1788 N N . ARG A 1 210 ? 31.962 13.451 -16.236 1.00 79.00 210 ARG A N 1
ATOM 1789 C CA . ARG A 1 210 ? 30.635 13.715 -16.815 1.00 79.00 210 ARG A CA 1
ATOM 1790 C C . ARG A 1 210 ? 29.899 12.411 -17.085 1.00 79.00 210 ARG A C 1
ATOM 1792 O O . ARG A 1 210 ? 30.480 11.486 -17.651 1.00 79.00 210 ARG A O 1
ATOM 1799 N N . ILE A 1 211 ? 28.607 12.377 -16.778 1.00 78.31 211 ILE A N 1
ATOM 1800 C CA . ILE A 1 211 ? 27.812 11.143 -16.841 1.00 78.31 211 ILE A CA 1
ATOM 1801 C C . ILE A 1 211 ? 27.671 10.606 -18.263 1.00 78.31 211 ILE A C 1
ATOM 1803 O O . ILE A 1 211 ? 27.779 9.403 -18.468 1.00 78.31 211 ILE A O 1
ATOM 1807 N N . LYS A 1 212 ? 27.512 11.476 -19.270 1.00 77.94 212 LYS A N 1
ATOM 1808 C CA . LYS A 1 212 ? 27.437 11.036 -20.676 1.00 77.94 212 LYS A CA 1
ATOM 1809 C C . LYS A 1 212 ? 28.690 10.275 -21.143 1.00 77.94 212 LYS A C 1
ATOM 1811 O O . LYS A 1 212 ? 28.603 9.477 -22.069 1.00 77.94 212 LYS A O 1
ATOM 1816 N N . ASN A 1 213 ? 29.842 10.530 -20.526 1.00 72.69 213 ASN A N 1
ATOM 1817 C CA . ASN A 1 213 ? 31.116 9.936 -20.928 1.00 72.69 213 ASN A CA 1
ATOM 1818 C C . ASN A 1 213 ? 31.461 8.676 -20.118 1.00 72.69 213 ASN A C 1
ATOM 1820 O O . ASN A 1 213 ? 32.534 8.106 -20.311 1.00 72.69 213 ASN A O 1
ATOM 1824 N N . LEU A 1 214 ? 30.584 8.258 -19.202 1.00 72.31 214 LEU A N 1
ATOM 1825 C CA . LEU A 1 214 ? 30.782 7.060 -18.402 1.00 72.31 214 LEU A CA 1
ATOM 1826 C C . LEU A 1 214 ? 30.607 5.816 -19.273 1.00 72.31 214 LEU A C 1
ATOM 1828 O O . LEU A 1 214 ? 29.534 5.572 -19.820 1.00 72.31 214 LEU A O 1
ATOM 1832 N N . LYS A 1 215 ? 31.664 5.008 -19.359 1.00 69.56 215 LYS A N 1
ATOM 1833 C CA . LYS A 1 215 ? 31.566 3.611 -19.779 1.00 69.56 215 LYS A CA 1
ATOM 1834 C C . LYS A 1 215 ? 31.365 2.782 -18.520 1.00 69.56 215 LYS A C 1
ATOM 1836 O O . LYS A 1 215 ? 32.327 2.482 -17.822 1.00 69.56 215 LYS A O 1
ATOM 1841 N N . ILE A 1 216 ? 30.108 2.521 -18.194 1.00 70.44 216 ILE A N 1
ATOM 1842 C CA . ILE A 1 216 ? 29.720 1.677 -17.070 1.00 70.44 216 ILE A CA 1
ATOM 1843 C C . ILE A 1 216 ? 28.941 0.515 -17.663 1.00 70.44 216 ILE A C 1
ATOM 1845 O O . ILE A 1 216 ? 27.919 0.736 -18.316 1.00 70.44 216 ILE A O 1
ATOM 1849 N N . ASP A 1 217 ? 29.423 -0.701 -17.429 1.00 66.81 217 ASP A N 1
ATOM 1850 C CA . ASP A 1 217 ? 28.647 -1.903 -17.711 1.00 66.81 217 ASP A CA 1
ATOM 1851 C C . ASP A 1 217 ? 27.311 -1.791 -16.960 1.00 66.81 217 ASP A C 1
ATOM 1853 O O . ASP A 1 217 ? 27.289 -1.382 -15.801 1.00 66.81 217 ASP A O 1
ATOM 1857 N N . GLU A 1 218 ? 26.195 -2.095 -17.631 1.00 73.00 218 GLU A N 1
ATOM 1858 C CA . GLU A 1 218 ? 24.817 -1.987 -17.103 1.00 73.00 218 GLU A CA 1
ATOM 1859 C C . GLU A 1 218 ? 24.207 -0.565 -17.047 1.00 73.00 218 GLU A C 1
ATOM 1861 O O . GLU A 1 218 ? 23.007 -0.441 -16.792 1.00 73.00 218 GLU A O 1
ATOM 1866 N N . PHE A 1 219 ? 24.955 0.513 -17.333 1.00 82.00 219 PHE A N 1
ATOM 1867 C CA . PHE A 1 219 ? 24.385 1.867 -17.453 1.00 82.00 219 PHE A CA 1
ATOM 1868 C C . PHE A 1 219 ? 24.044 2.211 -18.909 1.00 82.00 219 PHE A C 1
ATOM 1870 O O . PHE A 1 219 ? 24.915 2.230 -19.779 1.00 82.00 219 PHE A O 1
ATOM 1877 N N . ASN A 1 220 ? 22.790 2.587 -19.164 1.00 84.06 220 ASN A N 1
ATOM 1878 C CA . ASN A 1 220 ? 22.340 3.085 -20.459 1.00 84.06 220 ASN A CA 1
ATOM 1879 C C . ASN A 1 220 ? 21.518 4.371 -20.300 1.00 84.06 220 ASN A C 1
ATOM 1881 O O . ASN A 1 220 ? 20.340 4.358 -19.940 1.00 84.06 220 ASN A O 1
ATOM 1885 N N . LEU A 1 221 ? 22.139 5.502 -20.647 1.00 83.50 221 LEU A N 1
ATOM 1886 C CA . LEU A 1 221 ? 21.506 6.818 -20.573 1.00 83.50 221 LEU A CA 1
ATOM 1887 C C . LEU A 1 221 ? 20.273 6.952 -21.487 1.00 83.50 221 LEU A C 1
ATOM 1889 O O . LEU A 1 221 ? 19.322 7.650 -21.128 1.00 83.50 221 LEU A O 1
ATOM 1893 N N . ALA A 1 222 ? 20.287 6.323 -22.666 1.00 86.06 222 ALA A N 1
ATOM 1894 C CA . ALA A 1 222 ? 19.169 6.395 -23.602 1.00 86.06 222 ALA A CA 1
ATOM 1895 C C . ALA A 1 222 ? 17.943 5.659 -23.043 1.00 86.06 222 ALA A C 1
ATOM 1897 O O . ALA A 1 222 ? 16.847 6.223 -23.029 1.00 86.06 222 ALA A O 1
ATOM 1898 N N . ASP A 1 223 ? 18.147 4.456 -22.502 1.00 88.25 223 ASP A N 1
ATOM 1899 C CA . ASP A 1 223 ? 17.081 3.661 -21.882 1.00 88.25 223 ASP A CA 1
ATOM 1900 C C . ASP A 1 223 ? 16.555 4.319 -20.604 1.00 88.25 223 ASP A C 1
ATOM 1902 O O . ASP A 1 223 ? 15.341 4.374 -20.397 1.00 88.25 223 ASP A O 1
ATOM 1906 N N . LEU A 1 224 ? 17.442 4.902 -19.790 1.00 88.19 224 LEU A N 1
ATOM 1907 C CA . LEU A 1 224 ? 17.065 5.670 -18.602 1.00 88.19 224 LEU A CA 1
ATOM 1908 C C . LEU A 1 224 ? 16.138 6.840 -18.963 1.00 88.19 224 LEU A C 1
ATOM 1910 O O . LEU A 1 224 ? 15.067 6.990 -18.377 1.00 88.19 224 LEU A O 1
ATOM 1914 N N . LYS A 1 225 ? 16.521 7.664 -19.951 1.00 87.75 225 LYS A N 1
ATOM 1915 C CA . LYS A 1 225 ? 15.706 8.806 -20.405 1.00 87.75 225 LYS A CA 1
ATOM 1916 C C . LYS A 1 225 ? 14.384 8.360 -21.027 1.00 87.75 225 LYS A C 1
ATOM 1918 O O . LYS A 1 225 ? 13.367 9.018 -20.808 1.00 87.75 225 LYS A O 1
ATOM 1923 N N . LYS A 1 226 ? 14.388 7.266 -21.795 1.00 91.81 226 LYS A N 1
ATOM 1924 C CA . LYS A 1 226 ? 13.179 6.694 -22.402 1.00 91.81 226 LYS A CA 1
ATOM 1925 C C . LYS A 1 226 ? 12.194 6.226 -21.327 1.00 91.81 226 LYS A C 1
ATOM 1927 O O . LYS A 1 226 ? 11.051 6.673 -21.339 1.00 91.81 226 LYS A O 1
ATOM 1932 N N . SER A 1 227 ? 12.658 5.423 -20.372 1.00 93.62 227 SER A N 1
ATOM 1933 C CA . SER A 1 227 ? 11.838 4.888 -19.274 1.00 93.62 227 SER A CA 1
ATOM 1934 C C . SER A 1 227 ? 11.303 6.007 -18.377 1.00 93.62 227 SER A C 1
ATOM 1936 O O . SER A 1 227 ? 10.121 6.037 -18.049 1.00 93.62 227 SER A O 1
ATOM 1938 N N . ALA A 1 228 ? 12.132 7.012 -18.067 1.00 91.12 228 ALA A N 1
ATOM 1939 C CA . ALA A 1 228 ? 11.696 8.189 -17.314 1.00 91.12 228 ALA A CA 1
ATOM 1940 C C . ALA A 1 228 ? 10.575 8.958 -18.027 1.00 91.12 228 ALA A C 1
ATOM 1942 O O . ALA A 1 228 ? 9.595 9.356 -17.398 1.00 91.12 228 ALA A O 1
ATOM 1943 N N . LYS A 1 229 ? 10.689 9.146 -19.349 1.00 91.75 229 LYS A N 1
ATOM 1944 C CA . LYS A 1 229 ? 9.656 9.811 -20.152 1.00 91.75 229 LYS A CA 1
ATOM 1945 C C . LYS A 1 229 ? 8.359 8.998 -20.191 1.00 91.75 229 LYS A C 1
ATOM 1947 O O . LYS A 1 229 ? 7.290 9.586 -20.047 1.00 91.75 229 LYS A O 1
ATOM 1952 N N . ASN A 1 230 ? 8.450 7.678 -20.353 1.00 92.94 230 ASN A N 1
ATOM 1953 C CA . ASN A 1 230 ? 7.290 6.786 -20.320 1.00 92.94 230 ASN A CA 1
ATOM 1954 C C . ASN A 1 230 ? 6.554 6.887 -18.979 1.00 92.94 230 ASN A C 1
ATOM 1956 O O . ASN A 1 230 ? 5.363 7.197 -18.957 1.00 92.94 230 ASN A O 1
ATOM 1960 N N . LEU A 1 231 ? 7.277 6.734 -17.866 1.00 92.75 231 LEU A N 1
ATOM 1961 C CA . LEU A 1 231 ? 6.698 6.844 -16.529 1.00 92.75 231 LEU A CA 1
ATOM 1962 C C . LEU A 1 231 ? 6.112 8.227 -16.268 1.00 92.75 231 LEU A C 1
ATOM 1964 O O . LEU A 1 231 ? 5.018 8.312 -15.726 1.00 92.75 231 LEU A O 1
ATOM 1968 N N . LYS A 1 232 ? 6.758 9.315 -16.708 1.00 90.25 232 LYS A N 1
ATOM 1969 C CA . LYS A 1 232 ? 6.180 10.661 -16.574 1.00 90.25 232 LYS A CA 1
ATOM 1970 C C . LYS A 1 232 ? 4.857 10.813 -17.322 1.00 90.25 232 LYS A C 1
ATOM 1972 O O . LYS A 1 232 ? 3.949 11.456 -16.806 1.00 90.25 232 LYS A O 1
ATOM 1977 N N . ASN A 1 233 ? 4.734 10.233 -18.513 1.00 89.44 233 ASN A N 1
ATOM 1978 C CA . ASN A 1 233 ? 3.485 10.295 -19.272 1.00 89.44 233 ASN A CA 1
ATOM 1979 C C . ASN A 1 233 ? 2.363 9.497 -18.593 1.00 89.44 233 ASN A C 1
ATOM 1981 O O . ASN A 1 233 ? 1.200 9.880 -18.682 1.00 89.44 233 ASN A O 1
ATOM 1985 N N . LEU A 1 234 ? 2.710 8.406 -17.907 1.00 88.62 234 LEU A N 1
ATOM 1986 C CA . LEU A 1 234 ? 1.751 7.523 -17.244 1.00 88.62 234 LEU A CA 1
ATOM 1987 C C . LEU A 1 234 ? 1.442 7.937 -15.799 1.00 88.62 234 LEU A C 1
ATOM 1989 O O . LEU A 1 234 ? 0.356 7.627 -15.307 1.00 88.62 234 LEU A O 1
ATOM 1993 N N . LYS A 1 235 ? 2.338 8.675 -15.126 1.00 85.69 235 LYS A N 1
ATOM 1994 C CA . LYS A 1 235 ? 2.211 8.984 -13.692 1.00 85.69 235 LYS A CA 1
ATOM 1995 C C . LYS A 1 235 ? 0.884 9.650 -13.362 1.00 85.69 235 LYS A C 1
ATOM 1997 O O . LYS A 1 235 ? 0.189 9.181 -12.470 1.00 85.69 235 LYS A O 1
ATOM 2002 N N . HIS A 1 236 ? 0.497 10.674 -14.127 1.00 80.12 236 HIS A N 1
ATOM 2003 C CA . HIS A 1 236 ? -0.707 11.471 -13.869 1.00 80.12 236 HIS A CA 1
ATOM 2004 C C . HIS A 1 236 ? -1.989 10.647 -13.902 1.00 80.12 236 HIS A C 1
ATOM 2006 O O . HIS A 1 236 ? -2.942 10.990 -13.219 1.00 80.12 236 HIS A O 1
ATOM 2012 N N . LYS A 1 237 ? -2.008 9.567 -14.686 1.00 83.50 237 LYS A N 1
ATOM 2013 C CA . LYS A 1 237 ? -3.181 8.711 -14.825 1.00 83.50 237 LYS A CA 1
ATOM 2014 C C . LYS A 1 237 ? -3.191 7.560 -13.821 1.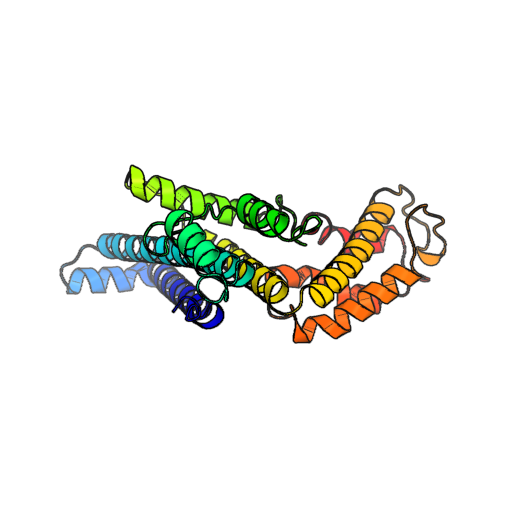00 83.50 237 LYS A C 1
ATOM 2016 O O . LYS A 1 237 ? -4.265 7.083 -13.477 1.00 83.50 237 LYS A O 1
ATOM 2021 N N . HIS A 1 238 ? -2.018 7.092 -13.395 1.00 86.75 238 HIS A N 1
ATOM 2022 C CA . HIS A 1 238 ? -1.919 5.805 -12.711 1.00 86.75 238 HIS A CA 1
ATOM 2023 C C . HIS A 1 238 ? -1.419 5.889 -11.273 1.00 86.75 238 HIS A C 1
ATOM 2025 O O . HIS A 1 238 ? -1.928 5.142 -10.457 1.00 86.75 238 HIS A O 1
ATOM 2031 N N . PHE A 1 239 ? -0.458 6.749 -10.931 1.00 87.00 239 PHE A N 1
ATOM 2032 C CA . PHE A 1 239 ? 0.180 6.694 -9.604 1.00 87.00 239 PHE A CA 1
ATOM 2033 C C . PHE A 1 239 ? 0.617 8.059 -9.048 1.00 87.00 239 PHE A C 1
ATOM 2035 O O . PHE A 1 239 ? 1.396 8.125 -8.099 1.00 87.00 239 PHE A O 1
ATOM 2042 N N . HIS A 1 240 ? 0.149 9.168 -9.627 1.00 83.19 240 HIS A N 1
ATOM 2043 C CA . HIS A 1 240 ? 0.524 10.509 -9.170 1.00 83.19 240 HIS A CA 1
ATOM 2044 C C . HIS A 1 240 ? 0.008 10.825 -7.764 1.00 83.19 240 HIS A C 1
ATOM 2046 O O . HIS A 1 240 ? 0.741 11.431 -6.984 1.00 83.19 240 HIS A O 1
ATOM 2052 N N . ASP A 1 241 ? -1.205 10.370 -7.451 1.00 86.19 241 ASP A N 1
ATOM 2053 C CA . ASP A 1 241 ? -1.892 10.658 -6.187 1.00 86.19 241 ASP A CA 1
ATOM 2054 C C . ASP A 1 241 ? -1.456 9.737 -5.037 1.00 86.19 241 ASP A C 1
ATOM 2056 O O . ASP A 1 241 ? -1.936 9.866 -3.912 1.00 86.19 241 ASP A O 1
ATOM 2060 N N . LEU A 1 242 ? -0.543 8.801 -5.307 1.00 91.38 242 LEU A N 1
ATOM 2061 C CA . LEU A 1 242 ? 0.034 7.923 -4.300 1.00 91.38 242 LEU A CA 1
ATOM 2062 C C . LEU A 1 242 ? 1.231 8.617 -3.648 1.00 91.38 242 LEU A C 1
ATOM 2064 O O . LEU A 1 242 ? 2.303 8.742 -4.252 1.00 91.38 242 LEU A O 1
ATOM 2068 N N . ASN A 1 243 ? 1.060 9.035 -2.393 1.00 91.19 243 ASN A N 1
ATOM 2069 C CA . ASN A 1 243 ? 2.100 9.726 -1.626 1.00 91.19 243 ASN A CA 1
ATOM 2070 C C . ASN A 1 243 ? 3.406 8.928 -1.533 1.00 91.19 243 ASN A C 1
ATOM 2072 O O . ASN A 1 243 ? 4.483 9.519 -1.616 1.00 91.19 243 ASN A O 1
ATOM 2076 N N . ILE A 1 244 ? 3.317 7.595 -1.486 1.00 91.06 244 ILE A N 1
ATOM 2077 C CA . ILE A 1 244 ? 4.480 6.701 -1.449 1.00 91.06 244 ILE A CA 1
ATOM 2078 C C . ILE A 1 244 ? 5.430 6.896 -2.645 1.00 91.06 244 ILE A C 1
ATOM 2080 O O . ILE A 1 244 ? 6.625 6.622 -2.559 1.00 91.06 244 ILE A O 1
ATOM 2084 N N . PHE A 1 245 ? 4.918 7.401 -3.774 1.00 91.00 245 PHE A N 1
ATOM 2085 C CA . PHE A 1 245 ? 5.695 7.691 -4.978 1.00 91.00 245 PHE A CA 1
ATOM 2086 C C . PHE A 1 245 ? 6.083 9.170 -5.104 1.00 91.00 245 PHE A C 1
ATOM 2088 O O . PHE A 1 245 ? 6.679 9.546 -6.111 1.00 91.00 245 PHE A O 1
ATOM 2095 N N . LYS A 1 246 ? 5.780 10.038 -4.131 1.00 89.62 246 LYS A N 1
ATOM 2096 C CA . LYS A 1 246 ? 6.013 11.491 -4.230 1.00 89.62 246 LYS A CA 1
ATOM 2097 C C . LYS A 1 246 ? 7.478 11.840 -4.498 1.00 89.62 246 LYS A C 1
ATOM 2099 O O . LYS A 1 246 ? 7.764 12.591 -5.432 1.00 89.62 246 LYS A O 1
ATOM 2104 N N . ASP A 1 247 ? 8.401 11.254 -3.741 1.00 86.19 247 ASP A N 1
ATOM 2105 C CA . ASP A 1 247 ? 9.840 11.484 -3.923 1.00 86.19 247 ASP A CA 1
ATOM 2106 C C . ASP A 1 247 ? 10.339 10.931 -5.263 1.00 86.19 247 ASP A C 1
ATOM 2108 O O . ASP A 1 247 ? 11.129 11.575 -5.959 1.00 86.19 247 ASP A O 1
ATOM 2112 N N . PHE A 1 248 ? 9.817 9.774 -5.681 1.00 88.56 248 PHE A N 1
ATOM 2113 C CA . PHE A 1 248 ? 10.114 9.205 -6.992 1.00 88.56 248 PHE A CA 1
ATOM 2114 C C . PHE A 1 248 ? 9.595 10.091 -8.131 1.00 88.56 248 PHE A C 1
ATOM 2116 O O . PHE A 1 248 ? 10.310 10.343 -9.097 1.00 88.56 248 PHE A O 1
ATOM 2123 N N . ASN A 1 249 ? 8.381 10.625 -8.005 1.00 89.00 249 ASN A N 1
ATOM 2124 C CA . ASN A 1 249 ? 7.769 11.532 -8.971 1.00 89.00 249 ASN A CA 1
ATOM 2125 C C . ASN A 1 249 ? 8.565 12.836 -9.105 1.00 89.00 249 ASN A C 1
ATOM 2127 O O . ASN A 1 249 ? 8.790 13.291 -10.229 1.00 89.00 249 ASN A O 1
ATOM 2131 N N . SER A 1 250 ? 9.025 13.397 -7.982 1.00 87.12 250 SER A N 1
ATOM 2132 C CA . SER A 1 250 ? 9.923 14.557 -7.967 1.00 87.12 250 SER A CA 1
ATOM 2133 C C . SER A 1 250 ? 11.220 14.249 -8.711 1.00 87.12 250 SER A C 1
ATOM 2135 O O . SER A 1 250 ? 11.654 15.016 -9.571 1.00 87.12 250 SER A O 1
ATOM 2137 N N . PHE A 1 251 ? 11.814 13.086 -8.448 1.00 86.56 251 PHE A N 1
ATOM 2138 C CA . PHE A 1 251 ? 13.009 12.668 -9.161 1.00 86.56 251 PHE A CA 1
ATOM 2139 C C . PHE A 1 251 ? 12.785 12.439 -10.651 1.00 86.56 251 PHE A C 1
ATOM 2141 O O . PHE A 1 251 ? 13.641 12.819 -11.439 1.00 86.56 251 PHE A O 1
ATOM 2148 N N . LEU A 1 252 ? 11.672 11.830 -11.066 1.00 88.62 252 LEU A N 1
ATOM 2149 C CA . LEU A 1 252 ? 11.367 11.643 -12.485 1.00 88.62 252 LEU A CA 1
ATOM 2150 C C . LEU A 1 252 ? 11.347 12.984 -13.227 1.00 88.62 252 LEU A C 1
ATOM 2152 O O . LEU A 1 252 ? 11.862 13.085 -14.345 1.00 88.62 252 LEU A O 1
ATOM 2156 N N . ASP A 1 253 ? 10.772 14.014 -12.604 1.00 87.56 253 ASP A N 1
ATOM 2157 C CA . ASP A 1 253 ? 10.726 15.356 -13.178 1.00 87.56 253 ASP A CA 1
ATOM 2158 C C . ASP A 1 253 ? 12.124 15.967 -13.315 1.00 87.56 253 ASP A C 1
ATOM 2160 O O . ASP A 1 253 ? 12.455 16.481 -14.388 1.00 87.56 253 ASP A O 1
ATOM 2164 N N . GLU A 1 254 ? 12.970 15.833 -12.291 1.00 86.56 254 GLU A N 1
ATOM 2165 C CA . GLU A 1 254 ? 14.377 16.243 -12.353 1.00 86.56 254 GLU A CA 1
ATOM 2166 C C . GLU A 1 254 ? 15.157 15.449 -13.413 1.00 86.56 254 GLU A C 1
ATOM 2168 O O . GLU A 1 254 ? 15.870 16.016 -14.244 1.00 86.56 254 GLU A O 1
ATOM 2173 N N . LEU A 1 255 ? 14.989 14.128 -13.440 1.00 86.00 255 LEU A N 1
ATOM 2174 C CA . LEU A 1 255 ? 15.710 13.214 -14.318 1.00 86.00 255 LEU A CA 1
ATOM 2175 C C . LEU A 1 255 ? 15.526 13.576 -15.791 1.00 86.00 255 LEU A C 1
ATOM 2177 O O . LEU A 1 255 ? 16.463 13.461 -16.586 1.00 86.00 255 LEU A O 1
ATOM 2181 N N . ILE A 1 256 ? 14.339 14.044 -16.169 1.00 85.31 256 ILE A N 1
ATOM 2182 C CA . ILE A 1 256 ? 14.015 14.407 -17.549 1.00 85.31 256 ILE A CA 1
ATOM 2183 C C . ILE A 1 256 ? 14.720 15.692 -17.979 1.00 85.31 256 ILE A C 1
ATOM 2185 O O . ILE A 1 256 ? 15.230 15.735 -19.102 1.00 85.31 256 ILE A O 1
ATOM 2189 N N . ILE A 1 257 ? 14.840 16.681 -17.093 1.00 86.62 257 ILE A N 1
ATOM 2190 C CA . ILE A 1 257 ? 15.454 17.980 -17.411 1.00 86.62 257 ILE A CA 1
ATOM 2191 C C . ILE A 1 257 ? 16.985 17.983 -17.304 1.00 86.62 257 ILE A C 1
ATOM 2193 O O . ILE A 1 257 ? 17.629 18.852 -17.887 1.00 86.62 257 ILE A O 1
ATOM 2197 N N . ILE A 1 258 ? 17.589 17.009 -16.612 1.00 83.38 258 ILE A N 1
ATOM 2198 C CA . ILE A 1 258 ? 19.051 16.944 -16.440 1.00 83.38 258 ILE A CA 1
ATOM 2199 C C . ILE A 1 258 ? 19.779 16.833 -17.790 1.00 83.38 258 ILE A C 1
ATOM 2201 O O . ILE A 1 258 ? 19.522 15.916 -18.582 1.00 83.38 258 ILE A O 1
ATOM 2205 N N . ASP A 1 259 ? 20.751 17.727 -18.017 1.00 83.81 259 ASP A N 1
ATOM 2206 C CA . ASP A 1 259 ? 21.723 17.631 -19.110 1.00 83.81 259 ASP A CA 1
ATOM 2207 C C . ASP A 1 259 ? 22.976 16.881 -18.641 1.00 83.81 259 ASP A C 1
ATOM 2209 O O . ASP A 1 259 ? 23.933 17.450 -18.112 1.00 83.81 259 ASP A O 1
ATOM 2213 N N . PHE A 1 260 ? 22.996 15.577 -18.906 1.00 80.50 260 PHE A N 1
ATOM 2214 C CA . PHE A 1 260 ? 24.091 14.674 -18.547 1.00 80.50 260 PHE A CA 1
ATOM 2215 C C . PHE A 1 260 ? 25.436 14.977 -19.243 1.00 80.50 260 PHE A C 1
ATOM 2217 O O . PHE A 1 260 ? 26.444 14.333 -18.942 1.00 80.50 260 PHE A O 1
ATOM 2224 N N . ARG A 1 261 ? 25.487 15.949 -20.171 1.00 80.56 261 ARG A N 1
ATOM 2225 C CA . ARG A 1 261 ? 26.747 16.494 -20.717 1.00 80.56 261 ARG A CA 1
ATOM 2226 C C . ARG A 1 261 ? 27.416 17.488 -19.772 1.00 80.56 261 ARG A C 1
ATOM 2228 O O . ARG A 1 261 ? 28.612 17.728 -19.920 1.00 80.56 261 ARG A O 1
ATOM 2235 N N . LYS A 1 262 ? 26.644 18.101 -18.874 1.00 83.06 262 LYS A N 1
ATOM 2236 C CA . LYS A 1 262 ? 27.099 19.124 -17.925 1.00 83.06 262 LYS A CA 1
ATOM 2237 C C . LYS A 1 262 ? 27.156 18.587 -16.496 1.00 83.06 262 LYS A C 1
ATOM 2239 O O . LYS A 1 262 ? 28.015 19.017 -15.740 1.00 83.06 262 LYS A O 1
ATOM 2244 N N . GLU A 1 263 ? 26.293 17.630 -16.167 1.00 83.31 263 GLU A N 1
ATOM 2245 C CA . GLU A 1 263 ? 26.205 17.026 -14.836 1.00 83.31 263 GLU A CA 1
ATOM 2246 C C . GLU A 1 263 ? 27.407 16.115 -14.517 1.00 83.31 263 GLU A C 1
ATOM 2248 O O . GLU A 1 263 ? 27.793 15.258 -15.330 1.00 83.31 263 GLU A O 1
ATOM 2253 N N . THR A 1 264 ? 27.976 16.267 -13.316 1.00 81.75 264 THR A N 1
ATOM 2254 C CA . THR A 1 264 ? 29.009 15.359 -12.794 1.00 81.75 264 THR A CA 1
ATOM 2255 C C . THR A 1 264 ? 28.387 14.162 -12.075 1.00 81.75 264 THR A C 1
ATOM 2257 O O . THR A 1 264 ? 27.248 14.217 -11.605 1.00 81.75 264 THR A O 1
ATOM 2260 N N . LEU A 1 265 ? 29.143 13.063 -11.950 1.00 77.25 265 LEU A N 1
ATOM 2261 C CA . LEU A 1 265 ? 28.682 11.892 -11.196 1.00 77.25 265 LEU A CA 1
ATOM 2262 C C . LEU A 1 265 ? 28.337 12.245 -9.742 1.00 77.25 265 LEU A C 1
ATOM 2264 O O . LEU A 1 265 ? 27.366 11.720 -9.197 1.00 77.25 265 LEU A O 1
ATOM 2268 N N . LYS A 1 266 ? 29.124 13.126 -9.114 1.00 80.06 266 LYS A N 1
ATOM 2269 C CA . LYS A 1 266 ? 28.903 13.575 -7.737 1.00 80.06 266 LYS A CA 1
ATOM 2270 C C . LYS A 1 266 ? 27.546 14.262 -7.575 1.00 80.06 266 LYS A C 1
ATOM 2272 O O . LYS A 1 266 ? 26.788 13.879 -6.684 1.00 80.06 266 LYS A O 1
ATOM 2277 N N . ASP A 1 267 ? 27.222 15.205 -8.457 1.00 80.06 267 ASP A N 1
ATOM 2278 C CA . ASP A 1 267 ? 25.964 15.964 -8.405 1.00 80.06 267 ASP A CA 1
ATOM 2279 C C . ASP A 1 267 ? 24.754 15.042 -8.583 1.00 80.06 267 ASP A C 1
ATOM 2281 O O . ASP A 1 267 ? 23.782 15.093 -7.825 1.00 80.06 267 ASP A O 1
ATOM 2285 N N . PHE A 1 268 ? 24.850 14.105 -9.525 1.00 80.25 268 PHE A N 1
ATOM 2286 C CA . PHE A 1 268 ? 23.775 13.153 -9.768 1.00 80.25 268 PHE A CA 1
ATOM 2287 C C . PHE A 1 268 ? 23.625 12.125 -8.645 1.00 80.25 268 PHE A C 1
ATOM 2289 O O . PHE A 1 268 ? 22.507 11.795 -8.263 1.00 80.25 268 PHE A O 1
ATOM 2296 N N . LYS A 1 269 ? 24.721 11.655 -8.035 1.00 78.69 269 LYS A N 1
ATOM 2297 C CA . LYS A 1 269 ? 24.658 10.769 -6.860 1.00 78.69 269 LYS A CA 1
ATOM 2298 C C . LYS A 1 269 ? 23.947 11.412 -5.673 1.00 78.69 269 LYS A C 1
ATOM 2300 O O . LYS A 1 269 ? 23.236 10.707 -4.961 1.00 78.69 269 LYS A O 1
ATOM 2305 N N . ILE A 1 270 ? 24.126 12.716 -5.457 1.00 77.50 270 ILE A N 1
ATOM 2306 C CA . ILE A 1 270 ? 23.391 13.458 -4.421 1.00 77.50 270 ILE A CA 1
ATOM 2307 C C . ILE A 1 270 ? 21.884 13.377 -4.696 1.00 77.50 270 ILE A C 1
ATOM 2309 O O . ILE A 1 270 ? 21.119 13.078 -3.780 1.00 77.50 270 ILE A O 1
ATOM 2313 N N . LYS A 1 271 ? 21.472 13.534 -5.960 1.00 75.38 271 LYS A N 1
ATOM 2314 C CA . LYS A 1 271 ? 20.069 13.407 -6.391 1.00 75.38 271 LYS A CA 1
ATOM 2315 C C . LYS A 1 271 ? 19.536 11.969 -6.260 1.00 75.38 271 LYS A C 1
ATOM 2317 O O . LYS A 1 271 ? 18.401 11.769 -5.844 1.00 75.38 271 LYS A O 1
ATOM 2322 N N . LEU A 1 272 ? 20.370 10.957 -6.520 1.00 73.38 272 LEU A N 1
ATOM 2323 C CA . LEU A 1 272 ? 20.011 9.531 -6.431 1.00 73.38 272 LEU A CA 1
ATOM 2324 C C . LEU A 1 272 ? 19.831 8.979 -5.012 1.00 73.38 272 LEU A C 1
ATOM 2326 O O . LEU A 1 272 ? 19.245 7.906 -4.843 1.00 73.38 272 LEU A O 1
ATOM 2330 N N . ARG A 1 273 ? 20.365 9.647 -3.982 1.00 66.25 273 ARG A N 1
ATOM 2331 C CA . ARG A 1 273 ? 20.324 9.133 -2.601 1.00 66.25 273 ARG A CA 1
ATOM 2332 C C . ARG A 1 273 ? 18.905 8.945 -2.051 1.00 66.25 273 ARG A C 1
ATOM 2334 O O . ARG A 1 273 ? 18.768 8.222 -1.080 1.00 66.25 273 ARG A O 1
ATOM 2341 N N . LYS A 1 274 ? 17.873 9.521 -2.676 1.00 61.34 274 LYS A N 1
ATOM 2342 C CA . LYS A 1 274 ? 16.487 9.490 -2.177 1.00 61.34 274 LYS A CA 1
ATOM 2343 C C . LYS A 1 274 ? 15.620 8.303 -2.643 1.00 61.34 274 LYS A C 1
ATOM 2345 O O . LYS A 1 274 ? 14.499 8.187 -2.179 1.00 61.34 274 LYS A O 1
ATOM 2350 N N . ILE A 1 275 ? 16.084 7.451 -3.566 1.00 68.81 275 ILE A N 1
ATOM 2351 C CA . ILE A 1 275 ? 15.178 6.537 -4.316 1.00 68.81 275 ILE A CA 1
ATOM 2352 C C . ILE A 1 275 ? 15.514 5.064 -4.156 1.00 68.81 275 ILE A C 1
ATOM 2354 O O . ILE A 1 275 ? 14.637 4.215 -4.060 1.00 68.81 275 ILE A O 1
ATOM 2358 N N . ASP A 1 276 ? 16.800 4.754 -4.156 1.00 61.25 276 ASP A N 1
ATOM 2359 C CA . ASP A 1 276 ? 17.298 3.378 -4.228 1.00 61.25 276 ASP A CA 1
ATOM 2360 C C . ASP A 1 276 ? 16.923 2.520 -3.010 1.00 61.25 276 ASP A C 1
ATOM 2362 O O . ASP A 1 276 ? 16.831 1.300 -3.112 1.00 61.25 276 ASP A O 1
ATOM 2366 N N . ASP A 1 277 ? 16.682 3.152 -1.860 1.00 63.09 277 ASP A N 1
ATOM 2367 C CA . ASP A 1 277 ? 16.376 2.431 -0.622 1.00 63.09 277 ASP A CA 1
ATOM 2368 C C . ASP A 1 277 ? 14.910 1.955 -0.584 1.00 63.09 277 ASP A C 1
ATOM 2370 O O . ASP A 1 277 ? 14.555 1.065 0.193 1.00 63.09 277 ASP A O 1
ATOM 2374 N N . TYR A 1 278 ? 14.061 2.498 -1.462 1.00 69.31 278 TYR A N 1
ATOM 2375 C CA . TYR A 1 278 ? 12.604 2.403 -1.360 1.00 69.31 278 TYR A CA 1
ATOM 2376 C C . TYR A 1 278 ? 11.942 1.583 -2.469 1.00 69.31 278 TYR A C 1
ATOM 2378 O O . TYR A 1 278 ? 10.868 1.022 -2.245 1.00 69.31 278 TYR A O 1
ATOM 2386 N N . PHE A 1 279 ? 12.606 1.407 -3.612 1.00 74.94 279 PHE A N 1
ATOM 2387 C CA . PHE A 1 279 ? 12.062 0.684 -4.765 1.00 74.94 279 PHE A CA 1
ATOM 2388 C C . PHE A 1 279 ? 12.975 -0.479 -5.190 1.00 74.94 279 PHE A C 1
ATOM 2390 O O . PHE A 1 279 ? 14.197 -0.420 -5.018 1.00 74.94 279 PHE A O 1
ATOM 2397 N N . ARG A 1 280 ? 12.382 -1.575 -5.678 1.00 66.69 280 ARG A N 1
ATOM 2398 C CA . ARG A 1 280 ? 13.097 -2.816 -6.032 1.00 66.69 280 ARG A CA 1
ATOM 2399 C C . ARG A 1 280 ? 13.771 -2.760 -7.398 1.00 66.69 280 ARG A C 1
ATOM 2401 O O . ARG A 1 280 ? 13.085 -2.463 -8.395 1.00 66.69 280 ARG A O 1
#

Radius of gyration: 23.29 Å; chains: 1; bounding box: 57×54×60 Å

Organism: NCBI:txid69967

Sequence (280 aa):
MIHQFDGYNTLTEIRNNYKKIEYVANSLADNATEYRKFYNTIKLDFSISKEVIHKAEYSLLIECYTFAERLLKNTIYHCLEYNNSDNKYINRFLEKKIPPGNFSPQVTFKKFEEELCSYEKDFKFILNKNHPFVKVYDEMIKARHQYAHRNYYNQSYQEYSESIEILEYILWECEMFINDLRLRDNLVKDFTVIISNCKAIKRNKIEASRIKNLKIDEFNLADLKKSAKNLKNLKHKHFHDLNIFKDFNSFLDELIIIDFRKETLKDFKIKLRKIDDYFR

Secondary structure (DSSP, 8-state):
-TT---HHHHHHHHHHHHHHHHHHHHHHHHTHHHHHHHHHHTT--THHHHHHHHHHHHHHHHHHHHHHHHHHHHHHHHHTTTTT-S-HHHHHHHHHHS-TTT-----SHHHHHHHHHHHSTT---SB-TT-HHHHHHHHHHHHHHHHHHH------GGGHHHHHHHHHHHHHHHHHHHH-HHHHHHHHHHHHHHHHHHHHHHH---SSSBGGG---TT--HHHHHHHHHHHHHHHHHHTTT-GGGHHHHHHHHHHHH--TTT-BHHHHHHHHTTTTTTB-

Foldseek 3Di:
DLPPDPLVVLLVVLVVLLVVLVVLVVCCVVPVVVLCVVCVVVVHHSVVSVVVSVVSVVVSLCSLQVSLQSLLLSLVCLLLVAVNDPDPVSNVVCCVPQNPVPHGFQRQPVSSQVSLCVSPVPGDAQWDCQAPLSVLLNVSSVQVVCCVPPVDHDDDSVSVVSNSLVSVSSSLVSCCSNPPVPVVVLLSVLSCLQLQQLVQLLPDPDFFDQQVPDPTVSHDLVSNLVSLVVCLVCCVPRPVPRPLCVLVNVLSVVSNPDDSRPDTSNNVNVSSPRPNSTGD